Protein AF-A0A1D2QV96-F1 (afdb_monomer_lite)

Secondary structure (DSSP, 8-state):
-HHHHHHHHHHHTTSS-GGG---EEE-----B-TTSPBPTTGGG-S-SS-SS-SEEES----PPPHHHHHHHHHHHHTT-----HHHHT-TT---SS-TTT-TTTS-S--STTHHHHHHHHHHHHTTTT-----HHHHT-TT---HHHHHHHHHHHHHHHH---TTT-SSPPPTTT---HHHHHHHHTT-

Radius of gyration: 23.2 Å; chains: 1; bounding box: 62×41×56 Å

Structure (mmCIF, N/CA/C/O backbone):
data_AF-A0A1D2QV96-F1
#
_entry.id   AF-A0A1D2QV96-F1
#
loop_
_atom_site.group_PDB
_atom_site.id
_atom_site.type_symbol
_atom_site.label_atom_id
_atom_site.label_alt_id
_atom_site.label_comp_id
_atom_site.label_asym_id
_atom_site.label_entity_id
_atom_site.label_seq_id
_atom_site.pdbx_PDB_ins_code
_atom_site.Cartn_x
_atom_site.Cartn_y
_atom_site.Cartn_z
_atom_site.occupancy
_atom_site.B_iso_or_equiv
_atom_site.auth_seq_id
_atom_site.auth_comp_id
_atom_site.auth_asym_id
_atom_site.auth_atom_id
_atom_site.pdbx_PDB_model_num
ATOM 1 N N . MET A 1 1 ? -18.490 12.829 -17.996 1.00 63.03 1 MET A N 1
ATOM 2 C CA . MET A 1 1 ? -19.482 12.086 -18.786 1.00 63.03 1 MET A CA 1
ATOM 3 C C . MET A 1 1 ? -18.718 11.337 -19.871 1.00 63.03 1 MET A C 1
ATOM 5 O O . MET A 1 1 ? -17.691 11.855 -20.300 1.00 63.03 1 MET A O 1
ATOM 9 N N . ASN A 1 2 ? -19.100 10.120 -20.272 1.00 67.50 2 ASN A N 1
ATOM 10 C CA . ASN A 1 2 ? -18.305 9.383 -21.274 1.00 67.50 2 ASN A CA 1
ATOM 11 C C . ASN A 1 2 ? -18.411 10.016 -22.666 1.00 67.50 2 ASN A C 1
ATOM 13 O O . ASN A 1 2 ? -17.409 10.100 -23.368 1.00 67.50 2 ASN A O 1
ATOM 17 N N . ASP A 1 3 ? -19.572 10.569 -22.997 1.00 80.25 3 ASP A N 1
ATOM 18 C CA . ASP A 1 3 ? -19.828 11.162 -24.312 1.00 80.25 3 ASP A CA 1
ATOM 19 C C . ASP A 1 3 ? -18.962 12.407 -24.546 1.00 80.25 3 ASP A C 1
ATOM 21 O O . ASP A 1 3 ? -18.331 12.544 -25.588 1.00 80.25 3 ASP A O 1
ATOM 25 N N . SER A 1 4 ? -18.785 13.255 -23.524 1.00 85.44 4 SER A N 1
ATOM 26 C CA . SER A 1 4 ? -17.876 14.406 -23.618 1.00 85.44 4 SER A CA 1
ATOM 27 C C . SER A 1 4 ? -16.415 13.994 -23.821 1.00 85.44 4 SER A C 1
ATOM 29 O O . SER A 1 4 ? -15.646 14.719 -24.438 1.00 85.44 4 SER A O 1
ATOM 31 N N . ARG A 1 5 ? -16.009 12.832 -23.291 1.00 84.50 5 ARG A N 1
ATOM 32 C CA . ARG A 1 5 ? -14.652 12.297 -23.488 1.00 84.50 5 ARG A CA 1
ATOM 33 C C . ARG A 1 5 ? -14.483 11.737 -24.897 1.00 84.50 5 ARG A C 1
ATOM 35 O O . ARG A 1 5 ? -13.434 11.944 -25.487 1.00 84.50 5 ARG A O 1
ATOM 42 N N . ALA A 1 6 ? -15.516 11.094 -25.440 1.00 86.38 6 ALA A N 1
ATOM 43 C CA . ALA A 1 6 ? -15.519 10.642 -26.826 1.00 86.38 6 ALA A CA 1
ATOM 44 C C . ALA A 1 6 ? -15.384 11.824 -27.797 1.00 86.38 6 ALA A C 1
ATOM 46 O O . ALA A 1 6 ? -14.557 11.770 -28.698 1.00 86.38 6 ALA A O 1
ATOM 47 N N . ILE A 1 7 ? -16.108 12.924 -27.564 1.00 87.56 7 ILE A N 1
ATOM 48 C CA . ILE A 1 7 ? -15.991 14.137 -28.388 1.00 87.56 7 ILE A CA 1
ATOM 49 C C . ILE A 1 7 ? -14.569 14.718 -28.330 1.00 87.56 7 ILE A C 1
ATOM 51 O O . ILE A 1 7 ? -14.020 15.076 -29.366 1.00 87.56 7 ILE A O 1
ATOM 55 N N . ILE A 1 8 ? -13.939 14.757 -27.148 1.00 86.88 8 ILE A N 1
ATOM 56 C CA . ILE A 1 8 ? -12.536 15.187 -27.011 1.00 86.88 8 ILE A CA 1
ATOM 57 C C . ILE A 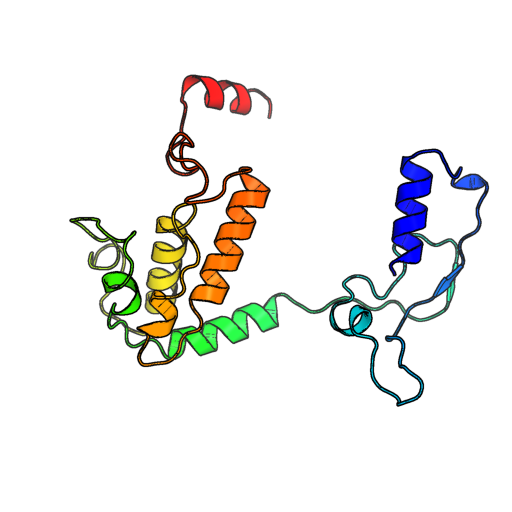1 8 ? -11.602 14.310 -27.856 1.00 86.88 8 ILE A C 1
ATOM 59 O O . ILE A 1 8 ? -10.734 14.840 -28.543 1.00 86.88 8 ILE A O 1
ATOM 63 N N . GLU A 1 9 ? -11.773 12.987 -27.831 1.00 87.62 9 GLU A N 1
ATOM 64 C CA . GLU A 1 9 ? -10.940 12.079 -28.630 1.00 87.62 9 GLU A CA 1
ATOM 65 C C . GLU A 1 9 ? -11.197 12.231 -30.137 1.00 87.62 9 GLU A C 1
ATOM 67 O O . GLU A 1 9 ? -10.249 12.236 -30.918 1.00 87.62 9 GLU A O 1
ATOM 72 N N . LEU A 1 10 ? -12.446 12.455 -30.554 1.00 89.75 10 LEU A N 1
ATOM 73 C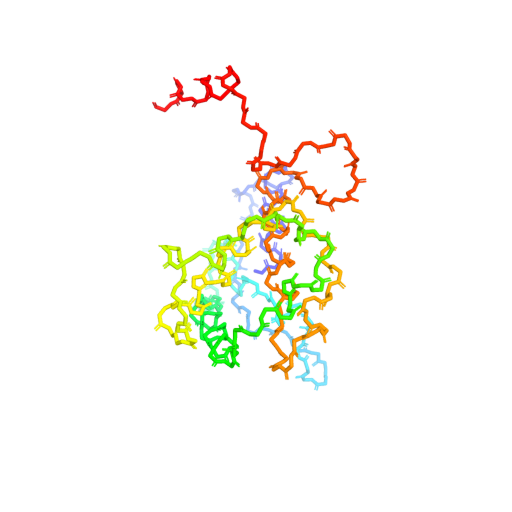 CA . LEU A 1 10 ? -12.784 12.737 -31.953 1.00 89.75 10 LEU A CA 1
ATOM 74 C C . LEU A 1 10 ? -12.162 14.048 -32.450 1.00 89.75 10 LEU A C 1
ATOM 76 O O . LEU A 1 10 ? -11.674 14.102 -33.578 1.00 89.75 10 LEU A O 1
ATOM 80 N N . ILE A 1 11 ? -12.133 15.084 -31.607 1.00 87.50 11 ILE A N 1
ATOM 81 C CA . ILE A 1 11 ? -11.459 16.349 -31.922 1.00 87.50 11 ILE A CA 1
ATOM 82 C C . ILE A 1 11 ? -9.947 16.135 -32.034 1.00 87.50 11 ILE A C 1
ATOM 84 O O . ILE A 1 11 ? -9.344 16.556 -33.017 1.00 87.50 11 ILE A O 1
ATOM 88 N N . LYS A 1 12 ? -9.329 15.429 -31.077 1.00 83.88 12 LYS A N 1
ATOM 89 C CA . LYS A 1 12 ? -7.888 15.114 -31.113 1.00 83.88 12 LYS A CA 1
ATOM 90 C C . LYS A 1 12 ? -7.479 14.343 -32.366 1.00 83.88 12 LYS A C 1
ATOM 92 O O . LYS A 1 12 ? -6.381 14.541 -32.872 1.00 83.88 12 LYS A O 1
ATOM 97 N N . GLN A 1 13 ? -8.346 13.459 -32.850 1.00 88.69 13 GLN A N 1
ATOM 98 C CA . GLN A 1 13 ? -8.106 12.653 -34.047 1.00 88.69 13 GLN A CA 1
ATOM 99 C C . GLN A 1 13 ? -8.521 13.366 -35.346 1.00 88.69 13 GLN A C 1
ATOM 101 O O . GLN A 1 13 ? -8.584 12.726 -36.397 1.00 88.69 13 GLN A O 1
ATOM 106 N N . ASN A 1 14 ? -8.825 14.671 -35.287 1.00 87.19 14 ASN A N 1
ATOM 107 C CA . ASN A 1 14 ? -9.302 15.491 -36.406 1.00 87.19 14 ASN A CA 1
ATOM 108 C C . ASN A 1 14 ? -10.548 14.928 -37.116 1.00 87.19 14 ASN A C 1
ATOM 110 O O . ASN A 1 14 ? -10.822 15.273 -38.261 1.00 87.19 14 ASN A O 1
ATOM 114 N N . GLN A 1 15 ? -11.315 14.067 -36.444 1.00 92.44 15 GLN A N 1
ATOM 115 C CA . GLN A 1 15 ? -12.573 13.530 -36.972 1.00 92.44 15 GLN A CA 1
ATOM 116 C C . GLN A 1 15 ? -13.718 14.531 -36.805 1.00 92.44 15 GLN A C 1
ATOM 118 O O . GLN A 1 15 ? -14.719 14.469 -37.513 1.00 92.44 15 GLN A O 1
ATOM 123 N N . VAL A 1 16 ? -13.568 15.464 -35.863 1.00 87.94 16 VAL A N 1
ATOM 124 C CA . VAL A 1 16 ? -14.516 16.541 -35.592 1.00 87.94 16 VAL A CA 1
ATOM 125 C C . VAL A 1 16 ? -13.745 17.847 -35.434 1.00 87.94 16 VAL A C 1
ATOM 127 O O . VAL A 1 16 ? -12.858 17.953 -34.593 1.00 87.94 16 VAL A O 1
ATOM 130 N N . ILE A 1 17 ? -14.103 18.865 -36.214 1.00 90.31 17 ILE A N 1
ATOM 131 C CA . ILE A 1 17 ? -13.560 20.217 -36.045 1.00 90.31 17 ILE A CA 1
ATOM 132 C C . ILE A 1 17 ? -14.334 20.885 -34.910 1.00 90.31 17 ILE A C 1
ATOM 134 O O . ILE A 1 17 ? -15.555 21.019 -34.993 1.00 90.31 17 ILE A O 1
ATOM 138 N N . ARG A 1 18 ? -13.632 21.295 -33.849 1.00 87.88 18 ARG A N 1
ATOM 139 C CA . ARG A 1 18 ? -14.250 21.831 -32.625 1.00 87.88 18 ARG A CA 1
ATOM 140 C C . ARG A 1 18 ? -15.193 23.010 -32.890 1.00 87.88 18 ARG A C 1
ATOM 142 O O . ARG A 1 18 ? -16.254 23.068 -32.273 1.00 87.88 18 ARG A O 1
ATOM 149 N N . ASP A 1 19 ? -14.823 23.899 -33.803 1.00 91.25 19 ASP A N 1
ATOM 150 C CA . ASP A 1 19 ? -15.587 25.115 -34.111 1.00 91.25 19 ASP A CA 1
ATOM 151 C C . ASP A 1 19 ? -16.880 24.828 -34.890 1.00 91.25 19 ASP A C 1
ATOM 153 O O . ASP A 1 19 ? -17.792 25.650 -34.913 1.00 91.25 19 ASP A O 1
ATOM 157 N N . ASN A 1 20 ? -17.000 23.629 -35.472 1.00 90.38 20 ASN A N 1
ATOM 158 C CA . ASN A 1 20 ? -18.175 23.199 -36.229 1.00 90.38 20 ASN A CA 1
ATOM 159 C C . ASN A 1 20 ? -19.194 22.428 -35.373 1.00 90.38 20 ASN A C 1
ATOM 161 O O . ASN A 1 20 ? -20.159 21.887 -35.914 1.00 90.38 20 ASN A O 1
ATOM 165 N N . VAL A 1 21 ? -18.985 22.332 -34.055 1.00 86.56 21 VAL A N 1
ATOM 166 C CA . VAL A 1 21 ? -19.872 21.591 -33.148 1.00 86.56 21 VAL A CA 1
ATOM 167 C C . VAL A 1 21 ? -20.215 22.434 -31.929 1.00 86.56 21 VAL A C 1
ATOM 169 O O . VAL A 1 21 ? -19.330 22.949 -31.253 1.00 86.56 21 VAL A O 1
ATOM 172 N N . PHE A 1 22 ? -21.512 22.517 -31.624 1.00 89.94 22 PHE A N 1
ATOM 173 C CA . PHE A 1 22 ? -22.038 23.168 -30.427 1.00 89.94 22 PHE A CA 1
ATOM 174 C C . PHE A 1 22 ? -22.498 22.114 -29.413 1.00 89.94 22 PHE A C 1
ATOM 176 O O . PHE A 1 22 ? -23.366 21.289 -29.706 1.00 89.94 22 PHE A O 1
ATOM 183 N N . ILE A 1 23 ? -21.897 22.114 -28.226 1.00 89.88 23 ILE A N 1
ATOM 184 C CA . ILE A 1 23 ? -22.012 21.048 -27.231 1.00 89.88 23 ILE A CA 1
ATOM 185 C C . ILE A 1 23 ? -22.825 21.543 -26.033 1.00 89.88 23 ILE A C 1
ATOM 187 O O . ILE A 1 23 ? -22.354 22.342 -25.221 1.00 89.88 23 ILE A O 1
ATOM 191 N N . LEU A 1 24 ? -24.028 20.996 -25.868 1.00 89.31 24 LEU A N 1
ATOM 192 C CA . LEU A 1 24 ? -24.826 21.174 -24.656 1.00 89.31 24 LEU A CA 1
ATOM 193 C C . LEU A 1 24 ? -24.412 20.137 -23.608 1.00 89.31 24 LEU A C 1
ATOM 195 O O . LEU A 1 24 ? -24.650 18.938 -23.758 1.00 89.31 24 LEU A O 1
ATOM 199 N N . GLY A 1 25 ? -23.765 20.604 -22.545 1.00 86.50 25 GLY A N 1
ATOM 200 C CA . GLY A 1 25 ? -23.381 19.778 -21.411 1.00 86.50 25 GLY A CA 1
ATOM 201 C C . GLY A 1 25 ? -24.528 19.642 -20.417 1.00 86.50 25 GLY A C 1
ATOM 202 O O . GLY A 1 25 ? -25.176 20.628 -20.088 1.00 86.50 25 GLY A O 1
ATOM 203 N N . ILE A 1 26 ? -24.744 18.439 -19.886 1.00 86.25 26 ILE A N 1
ATOM 204 C CA . ILE A 1 26 ? -25.697 18.190 -18.798 1.00 86.25 26 ILE A CA 1
ATOM 205 C C . ILE A 1 26 ? -24.945 17.530 -17.646 1.00 86.25 26 ILE A C 1
ATOM 207 O O . ILE A 1 26 ? -24.214 16.559 -17.866 1.00 86.25 26 ILE A O 1
ATOM 211 N N . SER A 1 27 ? -25.088 18.054 -16.428 1.00 82.69 27 SER A N 1
ATOM 212 C CA . SER A 1 27 ? -24.543 17.386 -15.245 1.00 82.69 27 SER A CA 1
ATOM 213 C C . SER A 1 27 ? -25.390 16.165 -14.880 1.00 82.69 27 SER A C 1
ATOM 215 O O . SER A 1 27 ? -26.618 16.203 -14.880 1.00 82.69 27 SER A O 1
ATOM 217 N N . CYS A 1 28 ? -24.723 15.037 -14.635 1.00 79.06 28 CYS A N 1
ATOM 218 C CA . CYS A 1 28 ? -25.377 13.747 -14.449 1.00 79.06 28 CYS A CA 1
ATOM 219 C C . CYS A 1 28 ? -25.262 13.280 -12.995 1.00 79.06 28 CYS A C 1
ATOM 221 O O . CYS A 1 28 ? -24.162 13.017 -12.507 1.00 79.06 28 CYS A O 1
ATOM 223 N N . ASP A 1 29 ? -26.414 13.076 -12.353 1.00 76.25 29 ASP A N 1
ATOM 224 C CA . ASP A 1 29 ? -26.533 12.575 -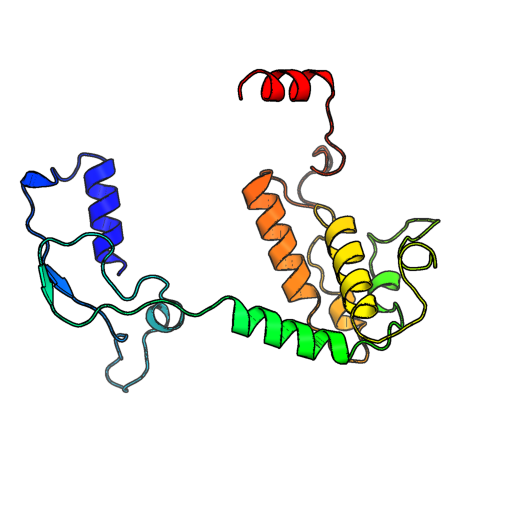10.972 1.00 76.25 29 ASP A CA 1
ATOM 225 C C . ASP A 1 29 ? -26.486 11.048 -10.865 1.00 76.25 29 ASP A C 1
ATOM 227 O O . ASP A 1 29 ? -26.748 10.460 -9.817 1.00 76.25 29 ASP A O 1
ATOM 231 N N . GLY A 1 30 ? -26.121 10.401 -11.966 1.00 77.88 30 GLY A N 1
ATOM 232 C CA . GLY A 1 30 ? -26.296 8.978 -12.158 1.00 77.88 30 GLY A CA 1
ATOM 233 C C . GLY A 1 30 ? -27.544 8.692 -12.977 1.00 77.88 30 GLY A C 1
ATOM 234 O O . GLY A 1 30 ? -28.506 9.455 -13.020 1.00 77.88 30 GLY A O 1
ATOM 235 N N . VAL A 1 31 ? -27.492 7.570 -13.679 1.00 81.31 31 VAL A N 1
ATOM 236 C CA . VAL A 1 31 ? -28.624 7.039 -14.425 1.00 81.31 31 VAL A CA 1
ATOM 237 C C . VAL A 1 31 ? -29.077 5.801 -13.672 1.00 81.31 31 VAL A C 1
ATOM 239 O O . VAL A 1 31 ? -28.241 4.985 -13.266 1.00 81.31 31 VAL A O 1
ATOM 242 N N . LYS A 1 32 ? -30.388 5.663 -13.498 1.00 84.06 32 LYS A N 1
ATOM 243 C CA . LYS A 1 32 ? -31.016 4.496 -12.884 1.00 84.06 32 LYS A CA 1
ATOM 244 C C . LYS A 1 32 ? -31.717 3.665 -13.945 1.00 84.06 32 LYS A C 1
ATOM 246 O O . LYS A 1 32 ? -32.193 4.202 -14.945 1.00 84.06 32 LYS A O 1
ATOM 251 N N . ASP A 1 33 ? -31.730 2.357 -13.750 1.00 82.38 33 ASP A N 1
ATOM 252 C CA . ASP A 1 33 ? -32.538 1.450 -14.552 1.00 82.38 33 ASP A CA 1
ATOM 253 C C . ASP A 1 33 ? -34.030 1.564 -14.185 1.00 82.38 33 ASP A C 1
ATOM 255 O O . ASP A 1 33 ? -34.427 2.319 -13.293 1.00 82.38 33 ASP A O 1
ATOM 259 N N . LEU A 1 34 ? -34.875 0.802 -14.882 1.00 83.81 34 LEU A N 1
ATOM 260 C CA . LEU A 1 34 ? -36.329 0.802 -14.676 1.00 83.81 34 LEU A CA 1
ATOM 261 C C . LEU A 1 34 ? -36.749 0.291 -13.287 1.00 83.81 34 LEU A C 1
ATOM 263 O O . LEU A 1 34 ? -37.895 0.476 -12.889 1.00 83.81 34 LEU A O 1
ATOM 267 N N . LEU A 1 35 ? -35.830 -0.337 -12.550 1.00 83.88 35 LEU A N 1
ATOM 268 C CA . LEU A 1 35 ? -36.028 -0.831 -11.190 1.00 83.88 35 LEU A CA 1
ATOM 269 C C . LEU A 1 35 ? -35.467 0.146 -10.141 1.00 83.88 35 LEU A C 1
ATOM 271 O O . LEU A 1 35 ? -35.450 -0.163 -8.950 1.00 83.88 35 LEU A O 1
ATOM 275 N N . GLY A 1 36 ? -35.011 1.331 -10.566 1.00 79.75 36 GLY A N 1
ATOM 276 C CA . GLY A 1 36 ? -34.491 2.381 -9.693 1.00 79.75 36 GLY A CA 1
ATOM 277 C C . GLY A 1 36 ? -33.057 2.150 -9.209 1.00 79.75 36 GLY A C 1
ATOM 278 O O . GLY A 1 36 ? -32.596 2.868 -8.316 1.00 79.75 36 GLY A O 1
ATOM 279 N N . LYS A 1 37 ? -32.338 1.176 -9.776 1.00 81.69 37 LYS A N 1
ATOM 280 C CA . LYS A 1 37 ? -30.958 0.852 -9.405 1.00 81.69 37 LYS A CA 1
ATOM 281 C C . LYS A 1 37 ? -29.977 1.605 -10.296 1.00 81.69 37 LYS A C 1
ATOM 283 O O . LYS A 1 37 ? -30.132 1.647 -11.512 1.00 81.69 37 LYS A O 1
ATOM 288 N N . ASP A 1 38 ? -28.938 2.182 -9.697 1.00 78.88 38 ASP A N 1
ATOM 289 C CA . ASP A 1 38 ? -27.899 2.872 -10.464 1.00 78.88 38 ASP A CA 1
ATOM 290 C C . ASP A 1 38 ? -27.175 1.900 -11.400 1.00 78.88 38 ASP A C 1
ATOM 292 O O . ASP A 1 38 ? -26.729 0.823 -10.976 1.00 78.88 38 ASP A O 1
ATOM 296 N N . TYR A 1 39 ? -26.986 2.318 -12.654 1.00 76.31 39 TYR A N 1
ATOM 297 C CA . TYR A 1 39 ? -26.128 1.596 -13.589 1.00 76.31 39 TYR A CA 1
ATOM 298 C C . TYR A 1 39 ? -24.709 1.475 -13.016 1.00 76.31 39 TYR A C 1
ATOM 300 O O . TYR A 1 39 ? -24.167 2.417 -12.433 1.00 76.31 39 TYR A O 1
ATOM 308 N N . ASP A 1 40 ? -24.051 0.337 -13.237 1.00 73.25 40 ASP A N 1
ATOM 309 C CA . ASP A 1 40 ? -22.740 0.056 -12.632 1.00 73.25 40 ASP A CA 1
ATOM 310 C C . ASP A 1 40 ? -21.656 1.083 -13.003 1.00 73.25 40 ASP A C 1
ATOM 312 O O . ASP A 1 40 ? -20.789 1.402 -12.186 1.00 73.25 40 ASP A O 1
ATOM 316 N N . LYS A 1 41 ? -21.750 1.680 -14.200 1.00 67.94 41 LYS A N 1
ATOM 317 C CA . LYS A 1 41 ? -20.871 2.774 -14.651 1.00 67.94 41 LYS A CA 1
ATOM 318 C C . LYS A 1 41 ? -21.007 4.050 -13.810 1.00 67.94 41 LYS A C 1
ATOM 320 O O . LYS A 1 41 ? -20.034 4.786 -13.661 1.00 67.94 41 LYS A O 1
ATOM 325 N N . CYS A 1 42 ? -22.186 4.309 -13.243 1.00 73.69 42 CYS A N 1
ATOM 326 C CA . CYS A 1 42 ? -22.459 5.504 -12.444 1.00 73.69 42 CYS A CA 1
ATOM 327 C C . CYS A 1 42 ? -21.833 5.407 -11.047 1.00 73.69 42 CYS A C 1
ATOM 329 O O . CYS A 1 42 ? -21.337 6.408 -10.539 1.00 73.69 42 CYS A O 1
ATOM 331 N N . LYS A 1 43 ? -21.727 4.197 -10.481 1.00 69.62 43 LYS A N 1
ATOM 332 C CA . LYS A 1 43 ? -21.127 3.952 -9.153 1.00 69.62 43 LYS A CA 1
ATOM 333 C C . LYS A 1 43 ? -19.657 4.371 -9.042 1.00 69.62 43 LYS A C 1
ATOM 335 O O . LYS A 1 43 ? -19.169 4.594 -7.941 1.00 69.62 43 LYS A O 1
ATOM 340 N N . ASN A 1 44 ? -18.951 4.458 -10.171 1.00 65.62 44 ASN A N 1
ATOM 341 C CA . ASN A 1 44 ? -17.521 4.771 -10.234 1.00 65.62 44 ASN A CA 1
ATOM 342 C C . ASN A 1 44 ? -17.209 5.921 -11.210 1.00 65.62 44 ASN A C 1
ATOM 344 O O . ASN A 1 44 ? -16.075 6.050 -11.680 1.00 65.62 44 ASN A O 1
ATOM 348 N N . CYS A 1 45 ? -18.209 6.730 -11.573 1.00 70.06 45 CYS A N 1
ATOM 349 C CA . CYS A 1 45 ? -18.025 7.803 -12.543 1.00 70.06 45 CYS A CA 1
ATOM 350 C C . CYS A 1 45 ? -17.116 8.898 -11.966 1.00 70.06 45 CYS A C 1
ATOM 352 O O . CYS A 1 45 ? -17.471 9.576 -11.007 1.00 70.06 45 CYS A O 1
ATOM 354 N N . LYS A 1 46 ? -15.941 9.091 -12.575 1.00 66.62 46 LYS A N 1
ATOM 355 C CA . LYS A 1 46 ? -14.972 10.122 -12.164 1.00 66.62 46 LYS A CA 1
ATOM 356 C C . LYS A 1 46 ? -15.343 11.536 -12.618 1.00 66.62 46 LYS A C 1
ATOM 358 O O . LYS A 1 46 ? -14.793 12.500 -12.106 1.00 66.62 46 LYS A O 1
ATOM 363 N N . TYR A 1 47 ? -16.241 11.654 -13.595 1.00 73.50 47 TYR A N 1
ATOM 364 C CA . TYR A 1 47 ? -16.563 12.918 -14.255 1.00 73.50 47 TYR A CA 1
ATOM 365 C C . TYR A 1 47 ? -18.088 13.051 -14.374 1.00 73.50 47 TYR A C 1
ATOM 367 O O . TYR A 1 47 ? -18.637 12.723 -15.425 1.00 73.50 47 TYR A O 1
ATOM 375 N N . PRO A 1 48 ? -18.807 13.455 -13.316 1.00 74.25 48 PRO A N 1
ATOM 376 C CA . PRO A 1 48 ? -20.261 13.651 -13.374 1.00 74.25 48 PRO A CA 1
ATOM 377 C C . PRO A 1 48 ? -20.654 14.874 -14.221 1.00 74.25 48 PRO A C 1
ATOM 379 O O . PRO A 1 48 ? -21.754 14.927 -14.762 1.00 74.25 48 PRO A O 1
ATOM 382 N N . VAL A 1 49 ? -19.720 15.811 -14.412 1.00 80.12 49 VAL A N 1
ATOM 383 C CA . VAL A 1 49 ? -19.848 16.957 -15.320 1.00 80.12 49 VAL A CA 1
ATOM 384 C C . VAL A 1 49 ? -19.109 16.660 -16.639 1.00 80.12 49 VAL A C 1
ATOM 386 O O . VAL A 1 49 ? -18.059 16.000 -16.624 1.00 80.12 49 VAL A O 1
ATOM 389 N N . PRO A 1 50 ? -19.646 17.069 -17.802 1.00 84.31 50 PRO A N 1
ATOM 390 C CA . PRO A 1 50 ? -18.936 17.012 -19.079 1.00 84.31 50 PRO A CA 1
ATOM 391 C C . PRO A 1 50 ? -17.626 17.807 -19.042 1.00 84.31 50 PRO A C 1
ATOM 393 O O . PRO A 1 50 ? -17.583 18.905 -18.501 1.00 84.31 50 PRO A O 1
ATOM 396 N N . LEU A 1 51 ? -16.553 17.257 -19.615 1.00 83.06 51 LEU A N 1
ATOM 397 C CA . LEU A 1 51 ? -15.231 17.913 -19.629 1.00 83.06 51 LEU A CA 1
ATOM 398 C C . LEU A 1 51 ? -15.107 19.003 -20.704 1.00 83.06 51 LEU A C 1
ATOM 400 O O . LEU A 1 51 ? -14.229 19.852 -20.615 1.00 83.06 51 LEU A O 1
ATOM 404 N N . ILE A 1 52 ? -15.975 18.958 -21.715 1.00 86.25 52 ILE A N 1
ATOM 405 C CA . ILE A 1 52 ? -16.089 19.951 -22.781 1.00 86.25 52 ILE A CA 1
ATOM 406 C C . ILE A 1 52 ? -17.577 20.249 -22.998 1.00 86.25 52 ILE A C 1
ATOM 408 O O . ILE A 1 52 ? -18.382 19.314 -23.043 1.00 86.25 52 I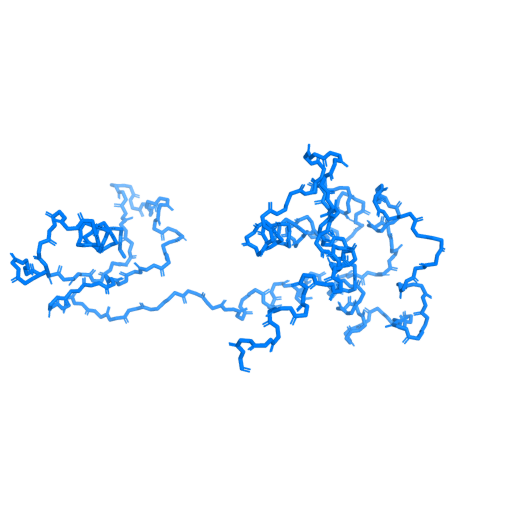LE A O 1
ATOM 412 N N . TYR A 1 53 ? -17.939 21.531 -23.056 1.00 89.31 53 TYR A N 1
ATOM 413 C CA . TYR A 1 53 ? -19.289 22.033 -23.332 1.00 89.31 53 TYR A CA 1
ATOM 414 C C . TYR A 1 53 ? -19.234 23.525 -23.689 1.00 89.31 53 TYR A C 1
ATOM 416 O O . TYR A 1 53 ? -18.320 24.228 -23.262 1.00 89.31 53 TYR A O 1
ATOM 424 N N . ASP A 1 54 ? -20.224 23.996 -24.443 1.00 89.81 54 ASP A N 1
ATOM 425 C CA . ASP A 1 54 ? -20.446 25.415 -24.748 1.00 89.81 54 ASP A CA 1
ATOM 426 C C . ASP A 1 54 ? -21.450 26.035 -23.769 1.00 89.81 54 ASP A C 1
ATOM 428 O O . ASP A 1 54 ? -21.266 27.151 -23.291 1.00 89.81 54 ASP A O 1
ATOM 432 N N . VAL A 1 55 ? -22.484 25.274 -23.397 1.00 89.81 55 VAL A N 1
ATOM 433 C CA . VAL A 1 55 ? -23.463 25.651 -22.369 1.00 89.81 55 VAL A CA 1
ATOM 434 C C . VAL A 1 55 ? -23.670 24.466 -21.437 1.00 89.81 55 VAL A C 1
ATOM 436 O O . VAL A 1 55 ? -23.878 23.346 -21.902 1.00 89.81 55 VAL A O 1
ATOM 439 N N . LEU A 1 56 ? -23.613 24.707 -20.126 1.00 85.12 56 LEU A N 1
ATOM 440 C CA . LEU A 1 56 ? -23.916 23.700 -19.112 1.00 85.12 56 LEU A CA 1
ATOM 441 C C . LEU A 1 56 ? -25.341 23.895 -18.601 1.00 85.12 56 LEU A C 1
ATOM 443 O O . LEU A 1 56 ? -25.696 24.965 -18.114 1.00 85.12 56 LEU A O 1
ATOM 447 N N . LEU A 1 57 ? -26.136 22.837 -18.680 1.00 79.56 57 LEU A N 1
ATOM 448 C CA . LEU A 1 57 ? -27.475 22.762 -18.124 1.00 79.56 57 LEU A CA 1
ATOM 449 C C . LEU A 1 57 ? -27.411 21.915 -16.845 1.00 79.56 57 LEU A C 1
ATOM 451 O O . LEU A 1 57 ? -27.155 20.711 -16.897 1.00 79.56 57 LEU A O 1
ATOM 455 N N . GLY A 1 58 ? -27.604 22.571 -15.698 1.00 73.69 58 GLY A N 1
ATOM 456 C CA . GLY A 1 58 ? -27.494 21.978 -14.361 1.00 73.69 58 GLY A CA 1
ATOM 457 C C . GLY A 1 58 ? -26.291 22.487 -13.558 1.00 73.69 58 GLY A C 1
ATOM 458 O O . GLY A 1 58 ? -25.493 23.295 -14.030 1.00 73.69 58 GLY A O 1
ATOM 459 N N . GLU A 1 59 ? -26.167 22.022 -12.314 1.00 68.62 59 GLU A N 1
ATOM 460 C CA . GLU A 1 59 ? -25.122 22.474 -11.386 1.00 68.62 59 GLU A CA 1
ATOM 461 C C . GLU A 1 59 ? -23.821 21.667 -11.535 1.00 68.62 59 GLU A C 1
ATOM 463 O O . GLU A 1 59 ? -23.833 20.477 -11.865 1.00 68.62 59 GLU A O 1
ATOM 468 N N . LYS A 1 60 ? -22.676 22.310 -11.277 1.00 60.16 60 LYS A N 1
ATOM 469 C CA . LYS A 1 60 ? -21.344 21.690 -11.335 1.00 60.16 60 LYS A CA 1
ATOM 470 C C . LYS A 1 60 ? -21.114 20.826 -10.082 1.00 60.16 60 LYS A C 1
ATOM 472 O O . LYS A 1 60 ? -21.238 21.328 -8.971 1.00 60.16 60 LYS A O 1
ATOM 477 N N . LYS A 1 61 ? -20.761 19.544 -10.250 1.00 58.12 61 LYS A N 1
ATOM 478 C CA . LYS A 1 61 ? -20.473 18.590 -9.153 1.00 58.12 61 LYS A CA 1
ATOM 479 C C . LYS A 1 61 ? -19.066 17.985 -9.275 1.00 58.12 61 LYS A C 1
ATOM 481 O O . LYS A 1 61 ? -18.614 17.702 -10.384 1.00 58.12 61 LYS A O 1
ATOM 486 N N . GLU A 1 62 ? -18.395 17.753 -8.145 1.00 50.31 62 GLU A N 1
ATOM 487 C CA . GLU A 1 62 ? -17.019 17.220 -8.056 1.00 50.31 62 GLU A CA 1
ATOM 488 C C . GLU A 1 62 ? -16.969 15.768 -7.518 1.00 50.31 62 GLU A C 1
ATOM 490 O O . GLU A 1 62 ? -17.909 15.295 -6.879 1.00 50.31 62 GLU A O 1
ATOM 495 N N . GLY A 1 63 ? -15.895 15.024 -7.837 1.00 52.16 63 GLY A N 1
ATOM 496 C CA . GLY A 1 63 ? -15.699 13.603 -7.483 1.00 52.16 63 GLY A CA 1
ATOM 497 C C . GLY A 1 63 ? -15.083 13.373 -6.089 1.00 52.16 63 GLY A C 1
ATOM 498 O O . GLY A 1 63 ? -14.423 14.252 -5.554 1.00 52.16 63 GLY A O 1
ATOM 499 N N . LYS A 1 64 ? -15.288 12.183 -5.494 1.00 45.59 64 LYS A N 1
ATOM 500 C CA . LYS A 1 64 ? -14.928 11.875 -4.086 1.00 45.59 64 LYS A CA 1
ATOM 501 C C . LYS A 1 64 ? -13.421 11.925 -3.743 1.00 45.59 64 LYS A C 1
ATOM 503 O O . LYS A 1 64 ? -12.581 11.491 -4.531 1.00 45.59 64 LYS A O 1
ATOM 508 N N . GLU A 1 65 ? -13.146 12.367 -2.506 1.00 51.09 65 GLU A N 1
ATOM 509 C CA . GLU A 1 65 ? -11.876 12.859 -1.933 1.00 51.09 65 GLU A CA 1
ATOM 510 C C . GLU A 1 65 ? -10.840 11.821 -1.443 1.00 51.09 65 GLU A C 1
ATOM 512 O O . GLU A 1 65 ? -11.141 10.71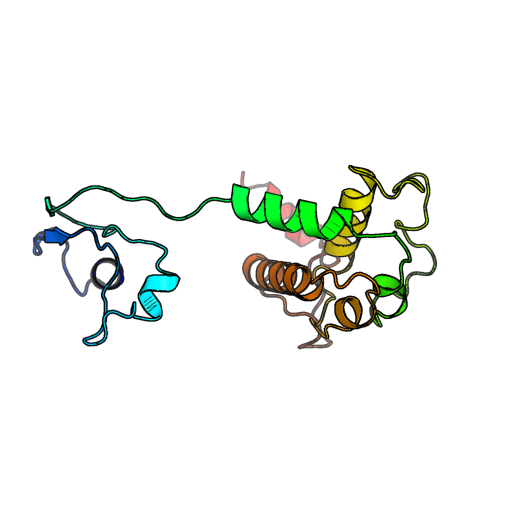3 -0.994 1.00 51.09 65 GLU A O 1
ATOM 517 N N . GLU A 1 66 ? -9.580 12.271 -1.403 1.00 55.97 66 GLU A N 1
ATOM 518 C CA . GLU A 1 66 ? -8.400 11.618 -0.817 1.00 55.97 66 GLU A CA 1
ATOM 519 C C . GLU A 1 66 ? -8.513 11.323 0.697 1.00 55.97 66 GLU A C 1
ATOM 521 O O . GLU A 1 66 ? -7.870 10.399 1.216 1.00 55.97 66 GLU A O 1
ATOM 526 N N . GLU A 1 67 ? -9.374 12.045 1.414 1.00 55.66 67 GLU A N 1
ATOM 527 C CA . GLU A 1 67 ? -9.484 11.962 2.869 1.00 55.66 67 GLU A CA 1
ATOM 528 C C . GLU A 1 67 ? -10.182 10.680 3.364 1.00 55.66 67 GLU A C 1
ATOM 530 O O . GLU A 1 67 ? -9.769 10.091 4.372 1.00 55.66 67 GLU A O 1
ATOM 535 N N . GLU A 1 68 ? -11.166 10.159 2.621 1.00 69.50 68 GLU A N 1
ATOM 536 C CA . GLU A 1 68 ? -11.810 8.870 2.931 1.00 69.50 68 GLU A CA 1
ATOM 537 C C . GLU A 1 68 ? -10.803 7.705 2.847 1.00 69.50 68 GLU A C 1
ATOM 539 O O . GLU A 1 68 ? -10.835 6.770 3.657 1.00 69.50 68 GLU A O 1
ATOM 544 N N . ARG A 1 69 ? -9.841 7.782 1.915 1.00 74.56 69 ARG A N 1
ATOM 545 C CA . ARG A 1 69 ? -8.776 6.779 1.748 1.00 74.56 69 ARG A CA 1
ATOM 546 C C . ARG A 1 69 ? -7.808 6.783 2.929 1.00 74.56 69 ARG A C 1
ATOM 548 O O . ARG A 1 69 ? -7.442 5.710 3.414 1.00 74.56 69 ARG A O 1
ATOM 555 N N . LYS A 1 70 ? -7.408 7.968 3.402 1.00 78.94 70 LYS A N 1
ATOM 556 C CA . LYS A 1 70 ? -6.529 8.116 4.573 1.00 78.94 70 LYS A CA 1
ATOM 557 C C . LYS A 1 70 ? -7.210 7.589 5.839 1.00 78.94 70 LYS A C 1
ATOM 559 O O . LYS A 1 70 ? -6.614 6.787 6.559 1.00 78.94 70 LYS A O 1
ATOM 564 N N . LYS A 1 71 ? -8.483 7.947 6.060 1.00 86.56 71 LYS A N 1
ATOM 565 C CA . LYS A 1 71 ? -9.297 7.453 7.190 1.00 86.56 71 LYS A CA 1
ATOM 566 C C . LYS A 1 71 ? -9.444 5.929 7.175 1.00 86.56 71 LYS A C 1
ATOM 568 O O . LYS A 1 71 ? -9.279 5.290 8.214 1.00 86.56 71 LYS A O 1
ATOM 573 N N . PHE A 1 72 ? -9.681 5.332 6.005 1.00 88.31 72 PHE A N 1
ATOM 574 C CA . PHE A 1 72 ? -9.736 3.876 5.862 1.00 88.31 72 PHE A CA 1
ATOM 575 C C . PHE A 1 72 ? -8.435 3.204 6.318 1.00 88.31 72 PHE A C 1
ATOM 577 O O . PHE A 1 72 ? -8.489 2.280 7.130 1.00 88.31 72 PHE A O 1
ATOM 584 N N . TRP A 1 73 ? -7.280 3.658 5.819 1.00 91.38 73 TRP A N 1
ATOM 585 C CA . TRP A 1 73 ? -5.992 3.037 6.141 1.00 91.38 73 TRP A CA 1
ATOM 586 C C . TRP A 1 73 ? -5.562 3.264 7.588 1.00 91.38 73 TRP A C 1
ATOM 588 O O . TRP A 1 73 ? -5.063 2.321 8.199 1.00 91.38 73 TRP A O 1
ATOM 598 N N . ASN A 1 74 ? -5.850 4.436 8.167 1.00 89.19 74 ASN A N 1
ATOM 599 C CA . ASN A 1 74 ? -5.642 4.689 9.598 1.00 89.19 74 ASN A CA 1
ATOM 600 C C . ASN A 1 74 ? -6.348 3.615 10.436 1.00 89.19 74 ASN A C 1
ATOM 602 O O . ASN A 1 74 ? -5.705 2.909 11.208 1.00 89.19 74 ASN A O 1
ATOM 606 N N . LYS A 1 75 ? -7.643 3.395 10.176 1.00 92.12 75 LYS A N 1
ATOM 607 C CA . LYS A 1 75 ? -8.451 2.396 10.887 1.00 92.12 75 LYS A CA 1
ATOM 608 C C . LYS A 1 75 ? -7.960 0.957 10.692 1.00 92.12 75 LYS A C 1
ATOM 610 O O . LYS A 1 75 ? -8.190 0.112 11.555 1.00 92.12 75 LYS A O 1
ATOM 615 N N . GLN A 1 76 ? -7.337 0.630 9.556 1.00 94.56 76 GLN A N 1
ATOM 616 C CA . GLN A 1 76 ? -6.768 -0.709 9.371 1.00 94.56 76 GLN A CA 1
ATOM 617 C C . GLN A 1 76 ? -5.447 -0.868 10.125 1.00 94.56 76 GLN A C 1
ATOM 619 O O . GLN A 1 76 ? -5.260 -1.877 10.798 1.00 94.56 76 GLN A O 1
ATOM 624 N N . PHE A 1 77 ? -4.545 0.111 10.044 1.00 94.19 77 PHE A N 1
ATOM 625 C CA . PHE A 1 77 ? -3.228 0.008 10.673 1.00 94.19 77 PHE A CA 1
ATOM 626 C C . PHE A 1 77 ? -3.263 0.159 12.192 1.00 94.19 77 PHE A C 1
ATOM 628 O O . PHE A 1 77 ? -2.439 -0.455 12.859 1.00 94.19 77 PHE A O 1
ATOM 635 N N . GLU A 1 78 ? -4.251 0.854 12.759 1.00 92.75 78 GLU A N 1
ATOM 636 C CA . GLU A 1 78 ? -4.484 0.888 14.213 1.00 92.75 78 GLU A CA 1
ATOM 637 C C . GLU A 1 78 ? -4.716 -0.499 14.830 1.00 92.75 78 GLU A C 1
ATOM 639 O O . GLU A 1 78 ? -4.424 -0.710 16.003 1.00 92.75 78 GLU A O 1
ATOM 644 N N . LYS A 1 79 ? -5.201 -1.468 14.046 1.00 94.38 79 LYS A N 1
ATOM 645 C CA . LYS A 1 79 ? -5.392 -2.852 14.506 1.00 94.38 79 LYS A CA 1
ATOM 646 C C . LYS A 1 79 ? -4.085 -3.640 14.565 1.00 94.38 79 LYS A C 1
ATOM 648 O O . LYS A 1 79 ? -4.058 -4.739 15.115 1.00 94.38 79 LYS A O 1
ATOM 653 N N . CYS A 1 80 ? -3.031 -3.156 13.912 1.00 95.06 80 CYS A N 1
ATOM 654 C CA . CYS A 1 80 ? -1.810 -3.918 13.725 1.00 95.06 80 CYS A CA 1
ATOM 655 C C . CYS A 1 80 ? -1.064 -4.066 15.054 1.00 95.06 80 CYS A C 1
ATOM 657 O O . CYS A 1 80 ? -0.608 -3.098 15.650 1.00 95.06 80 CYS A O 1
ATOM 659 N N . ILE A 1 81 ? -0.875 -5.314 15.474 1.00 93.81 81 ILE A N 1
ATOM 660 C CA . ILE A 1 81 ? -0.125 -5.674 16.686 1.00 93.81 81 ILE A CA 1
ATOM 661 C C . ILE A 1 81 ? 1.372 -5.886 16.420 1.00 93.81 81 ILE A C 1
ATOM 663 O O . ILE A 1 81 ? 2.075 -6.453 17.248 1.00 93.81 81 ILE A O 1
ATOM 667 N N . LYS A 1 82 ? 1.850 -5.501 15.227 1.00 92.12 82 LYS A N 1
ATOM 668 C CA . LYS A 1 82 ? 3.251 -5.627 14.794 1.00 92.12 82 LYS A CA 1
ATOM 669 C C . LYS A 1 82 ? 3.845 -7.038 15.008 1.00 92.12 82 LYS A C 1
ATOM 671 O O . LYS A 1 82 ? 5.014 -7.203 15.318 1.00 92.12 82 LYS A O 1
ATOM 676 N N . CYS A 1 83 ? 3.053 -8.092 14.785 1.00 94.06 83 CYS A N 1
ATOM 677 C CA . CYS A 1 83 ? 3.510 -9.483 14.932 1.00 94.06 83 CYS A CA 1
ATOM 678 C C . CYS A 1 83 ? 4.428 -9.970 13.796 1.00 94.06 83 CYS A C 1
ATOM 680 O O . CYS A 1 83 ? 4.909 -11.097 13.831 1.00 94.06 83 CYS A O 1
ATOM 682 N N . HIS A 1 84 ? 4.604 -9.162 12.745 1.00 93.31 84 HIS A N 1
ATOM 683 C CA . HIS A 1 84 ? 5.390 -9.473 11.547 1.00 93.31 84 HIS A CA 1
ATOM 684 C C . HIS A 1 84 ? 4.994 -10.754 10.781 1.00 93.31 84 HIS A C 1
ATOM 686 O O . HIS A 1 84 ? 5.657 -11.092 9.803 1.00 93.31 84 HIS A O 1
ATOM 692 N N . ALA A 1 85 ? 3.871 -11.409 11.106 1.00 96.31 85 ALA A N 1
ATOM 693 C CA . ALA A 1 85 ? 3.381 -12.598 10.392 1.00 96.31 85 ALA A CA 1
ATOM 694 C C . ALA A 1 85 ? 3.268 -12.360 8.881 1.00 96.31 85 ALA A C 1
ATOM 696 O O . ALA A 1 85 ? 3.715 -13.160 8.064 1.00 96.31 85 ALA A O 1
ATOM 697 N N . CYS A 1 86 ? 2.755 -11.188 8.506 1.00 96.12 86 CYS A N 1
ATOM 698 C CA . CYS A 1 86 ? 2.631 -10.789 7.119 1.00 96.12 86 CYS A CA 1
ATOM 699 C C . CYS A 1 86 ? 3.993 -10.664 6.412 1.00 96.12 86 CYS A C 1
ATOM 701 O O . CYS A 1 86 ? 4.027 -10.865 5.202 1.00 96.12 86 CYS A O 1
ATOM 703 N N . ARG A 1 87 ? 5.079 -10.290 7.109 1.00 94.69 87 ARG A N 1
ATOM 704 C CA . ARG A 1 87 ? 6.452 -10.234 6.567 1.00 94.69 87 ARG A CA 1
ATOM 705 C C . ARG A 1 87 ? 7.007 -11.645 6.433 1.00 94.69 87 ARG A C 1
ATOM 707 O O . ARG A 1 87 ? 7.448 -12.004 5.353 1.00 94.69 87 ARG A O 1
ATOM 714 N N . ASN A 1 88 ? 6.936 -12.421 7.508 1.00 94.62 88 ASN A N 1
ATOM 715 C CA .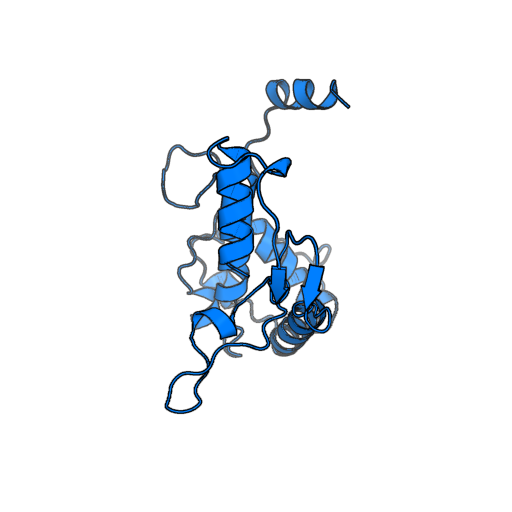 ASN A 1 88 ? 7.577 -13.731 7.599 1.00 94.62 88 ASN A CA 1
ATOM 716 C C . ASN A 1 88 ? 6.968 -14.753 6.628 1.00 94.62 88 ASN A C 1
ATOM 718 O O . ASN A 1 88 ? 7.666 -15.646 6.172 1.00 94.62 88 ASN A O 1
ATOM 722 N N . ILE A 1 89 ? 5.685 -14.611 6.276 1.00 96.12 89 ILE A N 1
ATOM 723 C CA . ILE A 1 89 ? 5.041 -15.472 5.271 1.00 96.12 89 ILE A CA 1
ATOM 724 C C . ILE A 1 89 ? 5.404 -15.099 3.824 1.00 96.12 89 ILE A C 1
ATOM 726 O O . ILE A 1 89 ? 5.078 -15.827 2.892 1.00 96.12 89 ILE A O 1
ATOM 730 N N . CYS A 1 90 ? 5.994 -13.923 3.593 1.00 95.19 90 CYS A N 1
ATOM 731 C CA . CYS A 1 90 ? 6.203 -13.413 2.246 1.00 95.19 90 CYS A CA 1
ATOM 732 C C . CYS A 1 90 ? 7.452 -14.053 1.621 1.00 95.19 90 CYS A C 1
ATOM 734 O O . CYS A 1 90 ? 8.549 -13.788 2.109 1.00 95.19 90 CYS A O 1
ATOM 736 N N . PRO A 1 91 ? 7.337 -14.783 0.493 1.00 91.50 91 PRO A N 1
ATOM 737 C CA . PRO A 1 91 ? 8.490 -15.444 -0.131 1.00 91.50 91 PRO A CA 1
ATOM 738 C C . PRO A 1 91 ? 9.529 -14.454 -0.679 1.00 91.50 91 PRO A C 1
ATOM 740 O O . PRO A 1 91 ? 10.670 -14.815 -0.930 1.00 91.50 91 PRO A O 1
ATOM 743 N N . LEU A 1 92 ? 9.143 -13.186 -0.850 1.00 92.31 92 LEU A N 1
ATOM 744 C CA . LEU A 1 92 ? 10.003 -12.115 -1.361 1.00 92.31 92 LEU A CA 1
ATOM 745 C C . LEU A 1 92 ? 10.627 -11.253 -0.253 1.00 92.31 92 LEU A C 1
ATOM 747 O O . LEU A 1 92 ? 11.269 -10.246 -0.543 1.00 92.31 92 LEU A O 1
ATOM 751 N N . CYS A 1 93 ? 10.414 -11.616 1.014 1.00 90.19 93 CYS A N 1
ATOM 752 C CA . CYS A 1 93 ? 11.050 -10.987 2.167 1.00 90.19 93 CYS A CA 1
ATOM 753 C C . CYS A 1 93 ? 12.103 -11.942 2.743 1.00 90.19 93 CYS A C 1
ATOM 755 O O . CYS A 1 93 ? 11.826 -12.659 3.696 1.00 90.19 93 CYS A O 1
ATOM 757 N N . TYR A 1 94 ? 13.296 -11.940 2.146 1.00 87.50 94 TYR A N 1
ATOM 758 C CA . TYR A 1 94 ? 14.401 -12.857 2.467 1.00 87.50 94 TYR A CA 1
ATOM 759 C C . TYR A 1 94 ? 15.684 -12.138 2.924 1.00 87.50 94 TYR A C 1
ATOM 761 O O . TYR A 1 94 ? 16.749 -12.742 2.958 1.00 87.50 94 TYR A O 1
ATOM 769 N N . CYS A 1 95 ? 15.612 -10.838 3.227 1.00 88.06 95 CYS A N 1
ATOM 770 C CA . CYS A 1 95 ? 16.766 -10.081 3.710 1.00 88.06 95 CYS A CA 1
ATOM 771 C C . CYS A 1 95 ? 17.282 -10.649 5.041 1.00 88.06 95 CYS A C 1
ATOM 773 O O . CYS A 1 95 ? 16.479 -10.914 5.937 1.00 88.06 95 CYS A O 1
ATOM 775 N N . GLU A 1 96 ? 18.604 -10.778 5.174 1.00 87.00 96 GLU A N 1
ATOM 776 C CA . GLU A 1 96 ? 19.251 -11.188 6.429 1.00 87.00 96 GLU A CA 1
ATOM 777 C C . GLU A 1 96 ? 19.036 -10.138 7.524 1.00 87.00 96 GLU A C 1
ATOM 779 O O . GLU A 1 96 ? 18.646 -10.461 8.644 1.00 87.00 96 GLU A O 1
ATOM 784 N N . GLU A 1 97 ? 19.191 -8.864 7.160 1.00 88.69 97 GLU A N 1
ATOM 785 C CA . GLU A 1 97 ? 18.925 -7.720 8.024 1.00 88.69 97 GLU A CA 1
ATOM 786 C C . GLU A 1 97 ? 17.688 -6.962 7.536 1.00 88.69 97 GLU A C 1
ATOM 788 O O . GLU A 1 97 ? 17.590 -6.550 6.376 1.00 88.69 97 GLU A O 1
ATOM 793 N N . CYS A 1 98 ? 16.706 -6.781 8.423 1.00 88.81 98 CYS A N 1
ATOM 794 C CA . CYS A 1 98 ? 15.447 -6.130 8.086 1.00 88.81 98 CYS A CA 1
ATOM 795 C C . CYS A 1 98 ? 15.334 -4.758 8.757 1.00 88.81 98 CYS A C 1
ATOM 797 O O . CYS A 1 98 ? 15.310 -4.663 9.981 1.00 88.81 98 CYS A O 1
ATOM 799 N N . ALA A 1 99 ? 15.099 -3.708 7.964 1.00 88.06 99 ALA A N 1
ATOM 800 C CA . ALA A 1 99 ? 14.811 -2.360 8.473 1.00 88.06 99 ALA A CA 1
ATOM 801 C C . ALA A 1 99 ? 13.594 -2.303 9.422 1.00 88.06 99 ALA A C 1
ATOM 803 O O . ALA A 1 99 ? 13.448 -1.362 10.192 1.00 88.06 99 ALA A O 1
ATOM 804 N N . LEU A 1 100 ? 12.707 -3.305 9.386 1.00 89.06 100 LEU A N 1
ATOM 805 C CA . LEU A 1 100 ? 11.572 -3.398 10.311 1.00 89.06 100 LEU A CA 1
ATOM 806 C C . LEU A 1 100 ? 11.958 -3.908 11.709 1.00 89.06 100 LEU A C 1
ATOM 808 O O . LEU A 1 100 ? 11.172 -3.715 12.639 1.00 89.06 100 LEU A O 1
ATOM 812 N N . ASP A 1 101 ? 13.116 -4.563 11.832 1.00 86.88 101 ASP A N 1
ATOM 813 C CA . ASP A 1 101 ? 13.687 -5.058 13.091 1.00 86.88 101 ASP A CA 1
ATOM 814 C C . ASP A 1 101 ? 14.750 -4.095 13.661 1.00 86.88 101 ASP A C 1
ATOM 816 O O . ASP A 1 101 ? 15.050 -4.144 14.857 1.00 86.88 101 ASP A O 1
ATOM 820 N N . ASP A 1 102 ? 15.284 -3.192 12.830 1.00 86.75 102 ASP A N 1
ATOM 821 C CA . ASP A 1 102 ? 16.229 -2.159 13.250 1.00 86.75 102 ASP A CA 1
ATOM 822 C C . ASP A 1 102 ? 15.522 -1.022 14.008 1.00 86.75 102 ASP A C 1
ATOM 824 O O . ASP A 1 102 ? 14.671 -0.300 13.480 1.00 86.75 102 ASP A O 1
ATOM 828 N N . LYS A 1 103 ? 15.935 -0.830 15.264 1.00 83.88 103 LYS A N 1
ATOM 829 C CA . LYS A 1 103 ? 15.403 0.190 16.176 1.00 83.88 103 LYS A CA 1
ATOM 830 C C . LYS A 1 103 ? 15.696 1.620 15.720 1.00 83.88 103 LYS A C 1
ATOM 832 O O . LYS A 1 103 ? 14.999 2.525 16.172 1.00 83.88 103 LYS A O 1
ATOM 837 N N . ASN A 1 104 ? 16.708 1.818 14.875 1.00 84.88 104 ASN A N 1
ATOM 838 C CA . ASN A 1 104 ? 17.047 3.124 14.312 1.00 84.88 104 ASN A CA 1
ATOM 839 C C . ASN A 1 104 ? 16.031 3.569 13.253 1.00 84.88 104 ASN A C 1
ATOM 841 O O . ASN A 1 104 ? 15.831 4.765 13.063 1.00 84.88 104 ASN A O 1
ATOM 845 N N . TRP A 1 105 ? 15.376 2.614 12.585 1.00 80.38 105 TRP A N 1
ATOM 846 C CA . TRP A 1 105 ? 14.387 2.883 11.541 1.00 80.38 105 TRP A CA 1
ATOM 847 C C . TRP A 1 105 ? 12.954 2.767 12.048 1.00 80.38 105 TRP A C 1
ATOM 849 O O . TRP A 1 105 ? 12.097 3.552 11.642 1.00 80.38 105 TRP A O 1
ATOM 859 N N . VAL A 1 106 ? 12.674 1.793 12.920 1.00 84.44 106 VAL A N 1
ATOM 860 C CA . VAL A 1 106 ? 11.341 1.594 13.494 1.00 84.44 106 VAL A CA 1
ATOM 861 C C . VAL A 1 106 ? 11.451 1.193 14.961 1.00 84.44 106 VAL A C 1
ATOM 863 O O . VAL A 1 106 ? 12.017 0.157 15.312 1.00 84.44 106 VAL A O 1
ATOM 866 N N . SER A 1 107 ? 10.820 1.964 15.843 1.00 84.19 107 SER A N 1
ATOM 867 C CA . SER A 1 107 ? 10.762 1.639 17.268 1.00 84.19 107 SER A CA 1
ATOM 868 C C . SER A 1 107 ? 9.925 0.378 17.535 1.00 84.19 107 SER A C 1
ATOM 870 O O . SER A 1 107 ? 9.195 -0.132 16.682 1.00 84.19 107 SER A O 1
ATOM 872 N N . LYS A 1 108 ? 9.939 -0.123 18.774 1.00 82.81 108 LYS A N 1
ATOM 873 C CA . LYS A 1 108 ? 9.072 -1.242 19.192 1.00 82.81 108 LYS A CA 1
ATOM 874 C C . LYS A 1 108 ? 7.601 -0.852 19.398 1.00 82.81 108 LYS A C 1
ATOM 876 O O . LYS A 1 108 ? 6.787 -1.723 19.696 1.00 82.81 108 LYS A O 1
ATOM 881 N N . SER A 1 109 ? 7.252 0.428 19.268 1.00 84.56 109 SER A N 1
ATOM 882 C CA . SER A 1 109 ? 5.878 0.889 19.457 1.00 84.56 109 SER A CA 1
ATOM 883 C C . SER A 1 109 ? 4.948 0.320 18.385 1.00 84.56 109 SER A C 1
ATOM 885 O O . SER A 1 109 ? 5.293 0.219 17.209 1.00 84.56 109 SER A O 1
ATOM 887 N N . HIS A 1 110 ? 3.734 -0.017 18.804 1.00 83.38 110 HIS A N 1
ATOM 888 C CA . HIS A 1 110 ? 2.633 -0.445 17.940 1.00 83.38 110 HIS A CA 1
ATOM 889 C C . HIS A 1 110 ? 1.587 0.673 17.770 1.00 83.38 110 HIS A C 1
ATOM 891 O O . HIS A 1 110 ? 0.425 0.412 17.469 1.00 83.38 110 HIS A O 1
ATOM 897 N N . LYS A 1 111 ? 1.972 1.929 18.030 1.00 85.94 111 LYS A N 1
ATOM 898 C CA . LYS A 1 111 ? 1.115 3.113 17.885 1.00 85.94 111 LYS A CA 1
ATOM 899 C C . LYS A 1 111 ? 1.555 3.958 16.693 1.00 85.94 111 LYS A C 1
ATOM 901 O O . LYS A 1 111 ? 2.634 3.773 16.139 1.00 85.94 111 LYS A O 1
ATOM 906 N N . PHE A 1 112 ? 0.710 4.902 16.298 1.00 82.75 112 PHE A N 1
ATOM 907 C CA . PHE A 1 112 ? 1.107 5.968 15.383 1.00 82.75 112 PHE A CA 1
ATOM 908 C C . PHE A 1 112 ? 2.290 6.771 15.968 1.00 82.75 112 PHE A C 1
ATOM 910 O O . PHE A 1 112 ? 2.294 6.990 17.183 1.00 82.75 112 PHE A O 1
ATOM 917 N N . PRO A 1 113 ? 3.265 7.227 15.155 1.00 86.38 113 PRO A N 1
ATOM 918 C CA . PRO A 1 113 ? 3.425 7.040 13.698 1.00 86.38 113 PRO A CA 1
ATOM 919 C C . PRO A 1 113 ? 4.128 5.729 13.299 1.00 86.38 113 PRO A C 1
ATOM 921 O O . PRO A 1 113 ? 4.196 5.376 12.125 1.00 86.38 113 PRO A O 1
ATOM 924 N N . GLU A 1 114 ? 4.617 4.975 14.271 1.00 87.31 114 GLU A N 1
ATOM 925 C CA . GLU A 1 114 ? 5.521 3.833 14.093 1.00 87.31 114 GLU A CA 1
ATOM 926 C C . GLU A 1 114 ? 4.889 2.692 13.296 1.00 87.31 114 GLU A C 1
ATOM 928 O O . GLU A 1 114 ? 5.515 2.086 12.421 1.00 87.31 114 GLU A O 1
ATOM 933 N N . ILE A 1 115 ? 3.600 2.442 13.533 1.00 90.88 115 ILE A N 1
ATOM 934 C CA . ILE A 1 115 ? 2.861 1.432 12.778 1.00 90.88 115 ILE A CA 1
ATOM 935 C C . ILE A 1 115 ? 2.760 1.800 11.294 1.00 90.88 115 ILE A C 1
ATOM 937 O O . ILE A 1 115 ? 2.941 0.945 10.426 1.00 90.88 115 ILE A O 1
ATOM 941 N N . TRP A 1 116 ? 2.578 3.088 10.999 1.00 91.12 116 TRP A N 1
ATOM 942 C CA . TRP A 1 116 ? 2.548 3.615 9.639 1.00 91.12 116 TRP A CA 1
ATOM 943 C C . TRP A 1 116 ? 3.906 3.503 8.961 1.00 91.12 116 TRP A C 1
ATOM 945 O O . TRP A 1 116 ? 3.975 3.012 7.835 1.00 91.12 116 TRP A O 1
ATOM 955 N N . MET A 1 117 ? 4.978 3.881 9.658 1.00 89.69 117 MET A N 1
ATOM 956 C CA . MET A 1 117 ? 6.343 3.748 9.146 1.00 89.69 117 MET A CA 1
ATOM 957 C C . MET A 1 117 ? 6.663 2.296 8.790 1.00 89.69 117 MET A C 1
ATOM 959 O O . MET A 1 117 ? 7.157 2.032 7.697 1.00 89.69 117 MET A O 1
ATOM 963 N N . SER A 1 118 ? 6.285 1.334 9.639 1.00 91.69 118 SER A N 1
ATOM 964 C CA . SER A 1 118 ? 6.523 -0.089 9.362 1.00 91.69 118 SER A CA 1
ATOM 965 C C . SER A 1 118 ? 5.820 -0.584 8.087 1.00 91.69 118 SER A C 1
ATOM 967 O O . SER A 1 118 ? 6.397 -1.332 7.293 1.00 91.69 118 SER A O 1
ATOM 969 N N . HIS A 1 119 ? 4.584 -0.136 7.845 1.00 93.62 119 HIS A N 1
ATOM 970 C CA . HIS A 1 119 ? 3.837 -0.491 6.640 1.00 93.62 119 HIS A CA 1
ATOM 971 C C . HIS A 1 119 ? 4.357 0.243 5.397 1.00 93.62 119 HIS A C 1
ATOM 973 O O . HIS A 1 119 ? 4.378 -0.358 4.321 1.00 93.62 119 HIS A O 1
ATOM 979 N N . LEU A 1 120 ? 4.819 1.489 5.543 1.00 91.62 120 LEU A N 1
ATOM 980 C CA . LEU A 1 120 ? 5.404 2.287 4.465 1.00 91.62 120 LEU A CA 1
ATOM 981 C C . LEU A 1 120 ? 6.760 1.736 4.008 1.00 91.62 120 LEU A C 1
ATOM 983 O O . LEU A 1 120 ? 6.944 1.500 2.817 1.00 91.62 120 LEU A O 1
ATOM 987 N N . ILE A 1 121 ? 7.673 1.460 4.944 1.00 92.56 121 ILE A N 1
ATOM 988 C CA . ILE A 1 121 ? 8.980 0.844 4.656 1.00 92.56 121 ILE A CA 1
ATOM 989 C C . ILE A 1 121 ? 8.773 -0.452 3.879 1.00 92.56 121 ILE A C 1
ATOM 991 O O . ILE A 1 121 ? 9.366 -0.671 2.825 1.00 92.56 121 ILE A O 1
ATOM 995 N N . ARG A 1 122 ? 7.843 -1.292 4.343 1.00 93.12 122 ARG A N 1
ATOM 996 C CA . ARG A 1 122 ? 7.534 -2.538 3.652 1.00 93.12 122 ARG A CA 1
ATOM 997 C C . ARG A 1 122 ? 6.926 -2.321 2.265 1.00 93.12 122 ARG A C 1
ATOM 999 O O . ARG A 1 122 ? 7.261 -3.055 1.337 1.00 93.12 122 ARG A O 1
ATOM 1006 N N . ALA A 1 123 ? 6.009 -1.368 2.125 1.00 93.12 123 ALA A N 1
ATOM 1007 C CA . ALA A 1 123 ? 5.428 -0.993 0.839 1.00 93.12 123 ALA A CA 1
ATOM 1008 C C . ALA A 1 123 ? 6.500 -0.596 -0.177 1.00 93.12 123 ALA A C 1
ATOM 1010 O O . ALA A 1 123 ? 6.463 -1.089 -1.300 1.00 93.12 123 ALA A O 1
ATOM 1011 N N . LEU A 1 124 ? 7.484 0.196 0.243 1.00 91.19 124 LEU A N 1
ATOM 1012 C CA . LEU A 1 124 ? 8.604 0.597 -0.602 1.00 91.19 124 LEU A CA 1
ATOM 1013 C C . LEU A 1 124 ? 9.536 -0.578 -0.921 1.00 91.19 124 LEU A C 1
ATOM 1015 O O . LEU A 1 124 ? 9.824 -0.821 -2.085 1.00 91.19 124 LEU A O 1
ATOM 1019 N N . HIS A 1 125 ? 9.932 -1.381 0.070 1.00 91.31 125 HIS A N 1
ATOM 1020 C CA . HIS A 1 125 ? 10.831 -2.527 -0.150 1.00 91.31 125 HIS A CA 1
ATOM 1021 C C . HIS A 1 125 ? 10.231 -3.605 -1.064 1.00 91.31 125 HIS A C 1
ATOM 1023 O O . HIS A 1 125 ? 10.955 -4.382 -1.683 1.00 91.31 125 HIS A O 1
ATOM 1029 N N . THR A 1 126 ? 8.902 -3.686 -1.124 1.00 90.94 126 THR A N 1
ATOM 1030 C CA . THR A 1 126 ? 8.187 -4.637 -1.984 1.00 90.94 126 THR A CA 1
ATOM 1031 C C . THR A 1 126 ? 7.700 -4.015 -3.293 1.00 90.94 126 THR A C 1
ATOM 1033 O O . THR A 1 126 ? 7.173 -4.744 -4.140 1.00 90.94 126 THR A O 1
ATOM 1036 N N . ALA A 1 127 ? 7.895 -2.707 -3.496 1.00 91.38 127 ALA A N 1
ATOM 1037 C CA . ALA A 1 127 ? 7.603 -2.045 -4.760 1.00 91.38 127 ALA A CA 1
ATOM 1038 C C . ALA A 1 127 ? 8.538 -2.602 -5.845 1.00 91.38 127 ALA A C 1
ATOM 1040 O O . ALA A 1 127 ? 9.755 -2.623 -5.688 1.00 91.38 127 ALA A O 1
ATOM 1041 N N . GLY A 1 128 ? 7.957 -3.151 -6.913 1.00 88.06 128 GLY A N 1
ATOM 1042 C CA . GLY A 1 128 ? 8.709 -3.859 -7.956 1.00 88.06 128 GLY A CA 1
ATOM 1043 C C . GLY A 1 128 ? 9.104 -5.298 -7.602 1.00 88.06 128 GLY A C 1
ATOM 1044 O O . GLY A 1 128 ? 9.819 -5.931 -8.360 1.00 88.06 128 GLY A O 1
ATOM 1045 N N . ARG A 1 129 ? 8.638 -5.849 -6.475 1.00 90.62 129 ARG A N 1
ATOM 1046 C CA . ARG A 1 129 ? 8.818 -7.277 -6.144 1.00 90.62 129 ARG A CA 1
ATOM 1047 C C . ARG A 1 129 ? 7.483 -7.977 -5.930 1.00 90.62 129 ARG A C 1
ATOM 1049 O O . ARG A 1 129 ? 7.308 -9.116 -6.333 1.00 90.62 129 ARG A O 1
ATOM 1056 N N . CYS A 1 130 ? 6.520 -7.312 -5.295 1.00 91.94 130 CYS A N 1
ATOM 1057 C CA . CYS A 1 130 ? 5.258 -7.935 -4.913 1.00 91.94 130 CYS A CA 1
ATOM 1058 C C . CYS A 1 130 ? 4.458 -8.458 -6.119 1.00 91.94 130 CYS A C 1
ATOM 1060 O O . CYS A 1 130 ? 3.873 -7.682 -6.867 1.00 91.94 130 CYS A O 1
ATOM 1062 N N . VAL A 1 131 ? 4.303 -9.780 -6.199 1.00 90.88 131 VAL A N 1
ATOM 1063 C CA . VAL A 1 131 ? 3.454 -10.473 -7.190 1.00 90.88 131 VAL A CA 1
ATOM 1064 C C . VAL A 1 131 ? 1.970 -10.542 -6.789 1.00 90.88 131 VAL A C 1
ATOM 1066 O O . VAL A 1 131 ? 1.182 -11.294 -7.350 1.00 90.88 131 VAL A O 1
ATOM 1069 N N . SER A 1 132 ? 1.553 -9.789 -5.764 1.00 89.19 132 SER A N 1
ATOM 1070 C CA . SER A 1 132 ? 0.155 -9.722 -5.304 1.00 89.19 132 SER A CA 1
ATOM 1071 C C . SER A 1 132 ? -0.500 -11.073 -4.935 1.00 89.19 132 SER A C 1
ATOM 1073 O O . SER A 1 132 ? -1.726 -11.202 -5.035 1.00 89.19 132 SER A O 1
ATOM 1075 N N . CYS A 1 133 ? 0.280 -12.045 -4.437 1.00 91.38 133 CYS A N 1
ATOM 1076 C CA . CYS A 1 133 ? -0.197 -13.386 -4.052 1.00 91.38 133 CYS A CA 1
ATOM 1077 C C . CYS A 1 133 ? -1.210 -13.388 -2.890 1.00 91.38 133 CYS A C 1
ATOM 1079 O O . CYS A 1 133 ? -2.084 -14.242 -2.834 1.00 91.38 133 CYS A O 1
ATOM 1081 N N . GLY A 1 134 ? -1.144 -12.402 -1.987 1.00 92.06 134 GLY A N 1
ATOM 1082 C CA . GLY A 1 134 ? -2.106 -12.243 -0.887 1.00 92.06 134 GLY A CA 1
ATOM 1083 C C . GLY A 1 134 ? -1.755 -12.959 0.421 1.00 92.06 134 GLY A C 1
ATOM 1084 O O . GLY A 1 134 ? -2.466 -12.773 1.405 1.00 92.06 134 GLY A O 1
ATOM 1085 N N . GLU A 1 135 ? -0.630 -13.671 0.490 1.00 95.56 135 GLU A N 1
ATOM 1086 C CA . GLU A 1 135 ? -0.199 -14.383 1.707 1.00 95.56 135 GLU A CA 1
ATOM 1087 C C . GLU A 1 135 ? -0.080 -13.472 2.937 1.00 95.56 135 GLU A C 1
ATOM 1089 O O . GLU A 1 135 ? -0.432 -13.850 4.051 1.00 95.56 135 GLU A O 1
ATOM 1094 N N . CYS A 1 136 ? 0.343 -12.224 2.730 1.00 96.44 136 CYS A N 1
ATOM 1095 C CA . CYS A 1 136 ? 0.436 -11.220 3.789 1.00 96.44 136 CYS A CA 1
ATOM 1096 C C . CYS A 1 136 ? -0.911 -10.886 4.455 1.00 96.44 136 CYS A C 1
ATOM 1098 O O . CYS A 1 136 ? -0.935 -10.590 5.648 1.00 96.44 136 CYS A O 1
ATOM 1100 N N . GLU A 1 137 ? -2.005 -10.919 3.694 1.00 96.62 137 GLU A N 1
ATOM 1101 C CA . GLU A 1 137 ? -3.366 -10.691 4.183 1.00 96.62 137 GLU A CA 1
ATOM 1102 C C . GLU A 1 137 ? -3.902 -11.957 4.853 1.00 96.62 137 GLU A C 1
ATOM 1104 O O . GLU A 1 137 ? -4.401 -11.881 5.972 1.00 96.62 137 GLU A O 1
ATOM 1109 N N . ARG A 1 138 ? -3.681 -13.127 4.233 1.00 96.94 138 ARG A N 1
ATOM 1110 C CA . ARG A 1 138 ? -4.064 -14.438 4.783 1.00 96.94 138 ARG A CA 1
ATOM 1111 C C . ARG A 1 138 ? -3.433 -14.712 6.150 1.00 96.94 138 ARG A C 1
ATOM 1113 O O . ARG A 1 138 ? -4.092 -15.241 7.036 1.00 96.94 138 ARG A O 1
ATOM 1120 N N . ALA A 1 139 ? -2.161 -14.366 6.327 1.00 97.56 139 ALA A N 1
ATOM 1121 C CA . ALA A 1 139 ? -1.443 -14.594 7.579 1.00 97.56 139 ALA A CA 1
ATOM 1122 C C . ALA A 1 139 ? -1.739 -13.544 8.665 1.00 97.56 139 ALA A C 1
ATOM 1124 O O . ALA A 1 139 ? -1.213 -13.650 9.772 1.00 97.56 139 ALA A O 1
ATOM 1125 N N . CYS A 1 140 ? -2.504 -12.490 8.365 1.00 97.69 140 CYS A N 1
ATOM 1126 C CA . CYS A 1 140 ? -2.728 -11.399 9.305 1.00 97.69 140 CYS A CA 1
ATOM 1127 C C . CYS A 1 140 ? -3.783 -11.788 10.358 1.00 97.69 140 CYS A C 1
ATOM 1129 O O . CYS A 1 140 ? -4.959 -11.884 10.013 1.00 97.69 140 CYS A O 1
ATOM 1131 N N . PRO A 1 141 ? -3.433 -11.904 11.656 1.00 97.19 141 PRO A N 1
ATOM 1132 C CA . PRO A 1 141 ? -4.394 -12.311 12.690 1.00 97.19 141 PRO A CA 1
ATOM 1133 C C . PRO A 1 141 ? -5.487 -11.262 12.956 1.00 97.19 141 PRO A C 1
ATOM 1135 O O . PRO A 1 141 ? -6.503 -11.561 13.572 1.00 97.19 141 PRO A O 1
ATOM 1138 N N . VAL A 1 142 ? -5.281 -10.025 12.493 1.00 97.38 142 VAL A N 1
ATOM 1139 C CA . VAL A 1 142 ? -6.204 -8.890 12.656 1.00 97.38 142 VAL A CA 1
ATOM 1140 C C . VAL A 1 142 ? -6.837 -8.445 11.329 1.00 97.38 142 VAL A C 1
ATOM 1142 O O . VAL A 1 142 ? -7.431 -7.367 11.256 1.00 97.38 142 VAL A O 1
ATOM 1145 N N . ASN A 1 143 ? -6.729 -9.275 10.283 1.00 96.00 143 ASN A N 1
ATOM 1146 C CA . ASN A 1 143 ? -7.413 -9.109 8.995 1.00 96.00 143 ASN A CA 1
ATOM 1147 C C . ASN A 1 143 ? -7.179 -7.742 8.317 1.00 96.00 143 ASN A C 1
ATOM 1149 O O . ASN A 1 143 ? -8.108 -7.119 7.799 1.00 96.00 143 ASN A O 1
ATOM 1153 N N . ILE A 1 144 ? -5.936 -7.245 8.328 1.00 97.12 144 ILE A N 1
ATOM 1154 C CA . ILE A 1 144 ? -5.573 -6.031 7.582 1.00 97.12 144 ILE A CA 1
ATOM 1155 C C . ILE A 1 144 ? -5.510 -6.377 6.089 1.00 97.12 144 ILE A C 1
ATOM 1157 O O . ILE A 1 144 ? -4.758 -7.283 5.721 1.00 97.12 144 ILE A O 1
ATOM 1161 N N . PRO A 1 145 ? -6.210 -5.631 5.211 1.00 95.38 145 PRO A N 1
ATOM 1162 C CA . PRO A 1 145 ? -6.307 -5.939 3.785 1.00 95.38 145 PRO A CA 1
ATOM 1163 C C . PRO A 1 145 ? -5.053 -5.499 3.009 1.00 95.38 145 PRO A C 1
ATOM 1165 O O . PRO A 1 145 ? -5.107 -4.644 2.120 1.00 95.38 145 PRO A O 1
ATOM 1168 N N . LEU A 1 146 ? -3.887 -6.032 3.382 1.00 95.31 146 LEU A N 1
ATOM 1169 C CA . LEU A 1 146 ? -2.582 -5.621 2.858 1.00 95.31 146 LEU A CA 1
ATOM 1170 C C . LEU A 1 146 ? -2.457 -5.827 1.344 1.00 95.31 146 LEU A C 1
ATOM 1172 O O . LEU A 1 146 ? -1.809 -5.019 0.673 1.00 95.31 146 LEU A O 1
ATOM 1176 N N . ARG A 1 147 ? -3.127 -6.836 0.769 1.00 93.06 147 ARG A N 1
ATOM 1177 C CA . ARG A 1 147 ? -3.097 -7.070 -0.683 1.00 93.06 147 ARG A CA 1
ATOM 1178 C C . ARG A 1 147 ? -3.666 -5.877 -1.449 1.00 93.06 147 ARG A C 1
ATOM 1180 O O . ARG A 1 147 ? -3.182 -5.560 -2.533 1.00 93.06 147 ARG A O 1
ATOM 1187 N N . LYS A 1 148 ? -4.658 -5.174 -0.883 1.00 92.00 148 LYS A N 1
ATOM 1188 C CA . LYS A 1 148 ? -5.243 -3.967 -1.492 1.00 92.00 148 LYS A CA 1
ATOM 1189 C C . LYS A 1 148 ? -4.206 -2.855 -1.652 1.00 92.00 148 LYS A C 1
ATOM 1191 O O . LYS A 1 148 ? -4.214 -2.184 -2.683 1.00 92.00 148 LYS A O 1
ATOM 1196 N N . LEU A 1 149 ? -3.328 -2.681 -0.663 1.00 92.56 149 LEU A N 1
ATOM 1197 C CA . LEU A 1 149 ? -2.243 -1.702 -0.711 1.00 92.56 149 LEU A CA 1
ATOM 1198 C C . LEU A 1 149 ? -1.191 -2.106 -1.745 1.00 92.56 149 LEU A C 1
ATOM 1200 O O . LEU A 1 149 ? -0.904 -1.332 -2.654 1.00 92.56 149 LEU A O 1
ATOM 1204 N N . TYR A 1 150 ? -0.664 -3.328 -1.651 1.00 92.62 150 TYR A N 1
ATOM 1205 C CA . TYR A 1 150 ? 0.425 -3.765 -2.529 1.00 92.62 150 TYR A CA 1
ATOM 1206 C C . TYR A 1 150 ? 0.002 -3.880 -3.993 1.00 92.62 150 TYR A C 1
ATOM 1208 O O . TYR A 1 150 ? 0.783 -3.548 -4.876 1.00 92.62 150 TYR A O 1
ATOM 1216 N N . ARG A 1 151 ? -1.263 -4.219 -4.274 1.00 90.50 151 ARG A N 1
ATOM 1217 C CA . ARG A 1 151 ? -1.799 -4.164 -5.640 1.00 90.50 151 ARG A CA 1
ATOM 1218 C C . ARG A 1 151 ? -1.864 -2.736 -6.186 1.00 90.50 151 ARG A C 1
ATOM 1220 O O . ARG A 1 151 ? -1.674 -2.550 -7.381 1.00 90.50 151 ARG A O 1
ATOM 1227 N N . LYS A 1 152 ? -2.159 -1.728 -5.353 1.00 91.81 152 LYS A N 1
ATOM 1228 C CA . LYS A 1 152 ? -2.102 -0.320 -5.787 1.00 91.81 152 LYS A CA 1
ATOM 1229 C C . LYS A 1 152 ? -0.662 0.074 -6.107 1.00 91.81 152 LYS A C 1
ATOM 1231 O O . LYS A 1 152 ? -0.439 0.628 -7.168 1.00 91.81 152 LYS A O 1
ATOM 1236 N N . ILE A 1 153 ? 0.290 -0.296 -5.253 1.00 91.81 153 ILE A N 1
ATOM 1237 C CA . ILE A 1 153 ? 1.717 -0.036 -5.487 1.00 91.81 153 ILE A CA 1
ATOM 1238 C C . ILE A 1 153 ? 2.200 -0.721 -6.768 1.00 91.81 153 ILE A C 1
ATOM 1240 O O . ILE A 1 153 ? 2.870 -0.089 -7.568 1.00 91.81 153 ILE A O 1
ATOM 1244 N N . GLY A 1 154 ? 1.824 -1.980 -7.010 1.00 89.69 154 GLY A N 1
ATOM 1245 C CA . GLY A 1 154 ? 2.167 -2.677 -8.254 1.00 89.69 154 GLY A CA 1
ATOM 1246 C C . GLY A 1 154 ? 1.623 -1.972 -9.500 1.00 89.69 154 GLY A C 1
ATOM 1247 O O . GLY A 1 154 ? 2.342 -1.837 -10.482 1.00 89.69 154 GLY A O 1
ATOM 1248 N N . LYS A 1 155 ? 0.390 -1.445 -9.438 1.00 91.12 155 LYS A N 1
ATOM 1249 C CA . LYS A 1 155 ? -0.162 -0.605 -10.516 1.00 91.12 155 LYS A CA 1
ATOM 1250 C C . LYS A 1 155 ? 0.652 0.666 -10.727 1.00 91.12 155 LYS A C 1
ATOM 1252 O O . LYS A 1 155 ? 0.903 1.016 -11.868 1.00 91.12 155 LYS A O 1
ATOM 1257 N N . ASP A 1 156 ? 1.074 1.310 -9.644 1.00 92.00 156 ASP A N 1
ATOM 1258 C CA . ASP A 1 156 ? 1.868 2.539 -9.714 1.00 92.00 156 ASP A CA 1
ATOM 1259 C C . ASP A 1 156 ? 3.246 2.265 -10.312 1.00 92.00 156 ASP A C 1
ATOM 1261 O O . ASP A 1 156 ? 3.723 3.033 -11.135 1.00 92.00 156 ASP A O 1
ATOM 1265 N N . VAL A 1 157 ? 3.861 1.132 -9.967 1.00 90.88 157 VAL A N 1
ATOM 1266 C CA . VAL A 1 157 ? 5.131 0.704 -10.563 1.00 90.88 157 VAL A CA 1
ATOM 1267 C C . VAL A 1 157 ? 4.977 0.435 -12.062 1.00 90.88 157 VAL A C 1
ATOM 1269 O O . VAL A 1 157 ? 5.816 0.880 -12.840 1.00 90.88 157 VAL A O 1
ATOM 1272 N N . LYS A 1 158 ? 3.893 -0.228 -12.482 1.00 88.69 158 LYS A N 1
ATOM 1273 C CA . LYS A 1 158 ? 3.610 -0.459 -13.904 1.00 88.69 158 LYS A CA 1
ATOM 1274 C C . LYS A 1 158 ? 3.339 0.847 -14.653 1.00 88.69 158 LYS A C 1
ATOM 1276 O O . LYS A 1 158 ? 3.841 1.026 -15.750 1.00 88.69 158 LYS A O 1
ATOM 1281 N N . GLU A 1 159 ? 2.583 1.769 -14.065 1.00 92.00 159 GLU A N 1
ATOM 1282 C CA . GLU A 1 159 ? 2.266 3.065 -14.681 1.00 92.00 159 GLU A CA 1
ATOM 1283 C C . GLU A 1 159 ? 3.500 3.969 -14.811 1.00 92.00 159 GLU A C 1
ATOM 1285 O O . GLU A 1 159 ? 3.668 4.630 -15.832 1.00 92.00 159 GLU A O 1
ATOM 1290 N N . LEU A 1 160 ? 4.371 3.988 -13.798 1.00 89.31 160 LEU A N 1
ATOM 1291 C CA . LEU A 1 160 ? 5.525 4.891 -13.751 1.00 89.31 160 LEU A CA 1
ATOM 1292 C C . LEU A 1 160 ? 6.771 4.338 -14.451 1.00 89.31 160 LEU A C 1
ATOM 1294 O O . LEU A 1 160 ? 7.582 5.120 -14.940 1.00 89.31 160 LEU A O 1
ATOM 1298 N N . PHE A 1 161 ? 6.947 3.016 -14.475 1.00 88.69 161 PHE A N 1
ATOM 1299 C CA . PHE A 1 161 ? 8.191 2.380 -14.923 1.00 88.69 161 PHE A CA 1
ATOM 1300 C C . PHE A 1 161 ? 7.982 1.277 -15.966 1.00 88.69 161 PHE A C 1
ATOM 1302 O O . PHE A 1 161 ? 8.936 0.587 -16.304 1.00 88.69 161 PHE A O 1
ATOM 1309 N N . ASP A 1 162 ? 6.745 1.065 -16.428 1.00 88.38 162 ASP A N 1
ATOM 1310 C CA . ASP A 1 162 ? 6.353 -0.030 -17.329 1.00 88.38 162 ASP A CA 1
ATOM 1311 C C . ASP A 1 162 ? 6.749 -1.441 -16.836 1.00 88.38 162 ASP A C 1
ATOM 1313 O O . ASP A 1 162 ? 6.756 -2.417 -17.583 1.00 88.38 162 ASP A O 1
ATOM 1317 N N . TYR A 1 163 ? 7.005 -1.586 -15.534 1.00 88.38 163 TYR A N 1
ATOM 1318 C CA . TYR A 1 163 ? 7.529 -2.812 -14.937 1.00 88.38 163 TYR A CA 1
ATOM 1319 C C . TYR A 1 163 ? 6.444 -3.628 -14.226 1.00 88.38 163 TYR A C 1
ATOM 1321 O O . TYR A 1 163 ? 5.651 -3.085 -13.449 1.00 88.38 163 TYR A O 1
ATOM 1329 N N . GLU A 1 164 ? 6.446 -4.948 -14.427 1.00 88.06 164 GLU A N 1
ATOM 1330 C CA . GLU A 1 164 ? 5.559 -5.880 -13.728 1.00 88.06 164 GLU A CA 1
ATOM 1331 C C . GLU A 1 164 ? 6.356 -6.990 -13.033 1.00 88.06 164 GLU A C 1
ATOM 1333 O O . GLU A 1 164 ? 7.086 -7.759 -13.653 1.00 88.06 164 GLU A O 1
ATOM 1338 N N . ALA A 1 165 ? 6.218 -7.071 -11.708 1.00 88.19 165 ALA A N 1
ATOM 1339 C CA . ALA A 1 165 ? 6.988 -8.013 -10.908 1.00 88.19 165 ALA A CA 1
ATOM 1340 C C . ALA A 1 165 ? 6.589 -9.466 -11.208 1.00 88.19 165 ALA A C 1
ATOM 1342 O O . ALA A 1 165 ? 5.414 -9.822 -11.112 1.00 88.19 165 ALA A O 1
ATOM 1343 N N . GLY A 1 166 ? 7.584 -10.315 -11.477 1.00 85.62 166 GLY A N 1
ATOM 1344 C CA . GLY A 1 166 ? 7.396 -11.756 -11.669 1.00 85.62 166 GLY A CA 1
ATOM 1345 C C . GLY A 1 166 ? 6.879 -12.174 -13.049 1.00 85.62 166 GLY A C 1
ATOM 1346 O O . GLY A 1 166 ? 6.456 -13.320 -13.179 1.00 85.62 166 GLY A O 1
ATOM 1347 N N . VAL A 1 167 ? 6.897 -11.282 -14.049 1.00 86.00 167 VAL A N 1
ATOM 1348 C CA . VAL A 1 167 ? 6.476 -11.591 -15.430 1.00 86.00 167 VAL A CA 1
ATOM 1349 C C . VAL A 1 167 ? 7.645 -12.072 -16.292 1.00 86.00 167 VAL A C 1
ATOM 1351 O O . VAL A 1 167 ? 7.555 -13.165 -16.843 1.00 86.00 167 VAL A O 1
ATOM 1354 N N . ASN A 1 168 ? 8.748 -11.318 -16.359 1.00 81.50 168 ASN A N 1
ATOM 1355 C CA . ASN A 1 168 ? 9.968 -11.731 -17.063 1.00 81.50 168 ASN A CA 1
ATOM 1356 C C . ASN A 1 168 ? 11.150 -11.792 -16.089 1.00 81.50 168 ASN A C 1
ATOM 1358 O O . ASN A 1 168 ? 11.260 -10.964 -15.182 1.00 81.50 168 ASN A O 1
ATOM 1362 N N . ALA A 1 169 ? 12.028 -12.780 -16.262 1.00 82.94 169 ALA A N 1
ATOM 1363 C CA . ALA A 1 169 ? 13.165 -13.002 -15.365 1.00 82.94 169 ALA A CA 1
ATOM 1364 C C . ALA A 1 169 ? 14.353 -12.081 -15.685 1.00 82.94 169 ALA A C 1
ATOM 1366 O O . ALA A 1 169 ? 15.193 -11.823 -14.825 1.00 82.94 169 ALA A O 1
ATOM 1367 N N . GLU A 1 170 ? 14.407 -11.596 -16.921 1.00 86.06 170 GLU A N 1
ATOM 1368 C CA . GLU A 1 170 ? 15.446 -10.726 -17.460 1.00 86.06 170 GLU A CA 1
ATOM 1369 C C . GLU A 1 170 ? 15.218 -9.250 -17.101 1.00 86.06 170 GLU A C 1
ATOM 1371 O O . GLU A 1 170 ? 16.146 -8.444 -17.190 1.00 86.06 170 GLU A O 1
ATOM 1376 N N . ASP A 1 171 ? 14.003 -8.888 -16.676 1.00 85.06 171 ASP A N 1
ATOM 1377 C CA . ASP A 1 171 ? 13.658 -7.511 -16.337 1.00 85.06 171 ASP A CA 1
ATOM 1378 C C . ASP A 1 171 ? 14.347 -7.072 -15.038 1.00 85.06 171 ASP A C 1
ATOM 1380 O O . ASP A 1 171 ? 14.241 -7.709 -13.985 1.00 85.06 171 ASP A O 1
ATOM 1384 N N . VAL A 1 172 ? 14.996 -5.908 -15.082 1.00 85.44 172 VAL A N 1
ATOM 1385 C CA . VAL A 1 172 ? 15.620 -5.296 -13.904 1.00 85.44 172 VAL A CA 1
ATOM 1386 C C . VAL A 1 172 ? 14.574 -4.477 -13.134 1.00 85.44 172 VAL A C 1
ATOM 1388 O O . VAL A 1 172 ? 13.963 -3.577 -13.715 1.00 85.44 172 VAL A O 1
ATOM 1391 N N . PRO A 1 173 ? 14.354 -4.724 -11.825 1.00 86.00 173 PRO A N 1
ATOM 1392 C CA . PRO A 1 173 ? 13.386 -3.955 -11.053 1.00 86.00 173 PRO A CA 1
ATOM 1393 C C . PRO A 1 173 ? 13.742 -2.455 -10.984 1.00 86.00 173 PRO A C 1
ATOM 1395 O O . PRO A 1 173 ? 14.905 -2.117 -10.751 1.00 86.00 173 PRO A O 1
ATOM 1398 N N . PRO A 1 174 ? 12.761 -1.533 -11.060 1.00 84.75 174 PRO A N 1
ATOM 1399 C CA . PRO A 1 174 ? 13.025 -0.095 -11.176 1.00 84.75 174 PRO A CA 1
ATOM 1400 C C . PRO A 1 174 ? 13.842 0.511 -10.032 1.00 84.75 174 PRO A C 1
ATOM 1402 O O . PRO A 1 174 ? 14.626 1.426 -10.245 1.00 84.75 174 PRO A O 1
ATOM 1405 N N . LEU A 1 175 ? 13.702 -0.014 -8.810 1.00 79.25 175 LEU A N 1
ATOM 1406 C CA . LEU A 1 175 ? 14.422 0.494 -7.634 1.00 79.25 175 LEU A CA 1
ATOM 1407 C C . LEU A 1 175 ? 15.894 0.058 -7.564 1.00 79.25 175 LEU A C 1
ATOM 1409 O O . LEU A 1 175 ? 16.605 0.480 -6.657 1.00 79.25 175 LEU A O 1
ATOM 1413 N N . VAL A 1 176 ? 16.345 -0.793 -8.489 1.00 79.81 176 VAL A N 1
ATOM 1414 C CA . VAL A 1 176 ? 17.751 -1.211 -8.613 1.00 79.81 176 VAL A CA 1
ATOM 1415 C C . VAL A 1 176 ? 18.325 -0.932 -10.004 1.00 79.81 176 VAL A C 1
ATOM 1417 O O . VAL A 1 176 ? 19.499 -1.191 -10.236 1.00 79.81 176 VAL A O 1
ATOM 1420 N N . ALA A 1 177 ? 17.524 -0.375 -10.915 1.00 77.69 177 ALA A N 1
ATOM 1421 C CA . ALA A 1 177 ? 17.898 -0.084 -12.298 1.00 77.69 177 ALA A CA 1
ATOM 1422 C C . ALA A 1 177 ? 18.706 1.223 -12.460 1.00 77.69 177 ALA A C 1
ATOM 1424 O O . ALA A 1 177 ? 18.661 1.839 -13.520 1.00 77.69 177 ALA A O 1
ATOM 1425 N N . PHE A 1 178 ? 19.418 1.668 -11.418 1.00 70.81 178 PHE A N 1
ATOM 1426 C CA . PHE A 1 178 ? 20.188 2.912 -11.455 1.00 70.81 178 PHE A CA 1
ATOM 1427 C C . PHE A 1 178 ? 21.381 2.787 -12.410 1.00 70.81 178 PHE A C 1
ATOM 1429 O O . PHE A 1 178 ? 22.260 1.947 -12.201 1.00 70.81 178 PHE A O 1
ATOM 1436 N N . ASP A 1 179 ? 21.418 3.636 -13.437 1.00 73.69 179 ASP A N 1
ATOM 1437 C CA . ASP A 1 179 ? 22.465 3.661 -14.460 1.00 73.69 179 ASP A CA 1
ATOM 1438 C C . ASP A 1 179 ? 23.062 5.072 -14.504 1.00 73.69 179 ASP A C 1
ATOM 1440 O O . ASP A 1 179 ? 22.471 6.015 -15.033 1.00 73.69 179 ASP A O 1
ATOM 1444 N N . LEU A 1 180 ? 24.255 5.215 -13.916 1.00 67.25 180 LEU A N 1
ATOM 1445 C CA . LEU A 1 180 ? 24.946 6.498 -13.773 1.00 67.25 180 LEU A CA 1
ATOM 1446 C C . LEU A 1 180 ? 25.155 7.223 -15.101 1.00 67.25 180 LEU A C 1
ATOM 1448 O O . LEU A 1 180 ? 25.226 8.450 -15.096 1.00 67.25 180 LEU A O 1
ATOM 1452 N N . ASP A 1 181 ? 25.303 6.509 -16.211 1.00 72.06 181 ASP A N 1
ATOM 1453 C CA . ASP A 1 181 ? 25.622 7.136 -17.488 1.00 72.06 181 ASP A CA 1
ATOM 1454 C C . ASP A 1 181 ? 24.352 7.525 -18.249 1.00 72.06 181 ASP A C 1
ATOM 1456 O O . ASP A 1 181 ? 24.301 8.622 -18.806 1.00 72.06 181 ASP A O 1
ATOM 1460 N N . LYS A 1 182 ? 23.282 6.724 -18.161 1.00 63.31 182 LYS A N 1
ATOM 1461 C CA . LYS A 1 182 ? 21.969 7.081 -18.736 1.00 63.31 182 LYS A CA 1
ATOM 1462 C C . LYS A 1 182 ? 21.217 8.146 -17.938 1.00 63.31 182 LYS A C 1
ATOM 1464 O O . LYS A 1 182 ? 20.514 8.970 -18.524 1.00 63.31 182 LYS A O 1
ATOM 1469 N N . ASP A 1 183 ? 21.358 8.163 -16.615 1.00 65.38 183 ASP A N 1
ATOM 1470 C CA . ASP A 1 183 ? 20.605 9.085 -15.757 1.00 65.38 183 ASP A CA 1
ATOM 1471 C C . ASP A 1 183 ? 21.256 10.479 -15.657 1.00 65.38 183 ASP A C 1
ATOM 1473 O O . ASP A 1 183 ? 20.561 11.468 -15.410 1.00 65.38 183 ASP A O 1
ATOM 1477 N N . LYS A 1 184 ? 22.562 10.611 -15.949 1.00 61.69 184 LYS A N 1
ATOM 1478 C CA . LYS A 1 184 ? 23.246 11.918 -16.082 1.00 61.69 184 LYS A CA 1
ATOM 1479 C C . LYS A 1 184 ? 22.697 12.765 -17.233 1.00 61.69 184 LYS A C 1
ATOM 1481 O O . LYS A 1 184 ? 22.689 13.992 -17.127 1.00 61.69 184 LYS A O 1
ATOM 1486 N N . GLU A 1 185 ? 22.251 12.147 -18.327 1.00 54.00 185 GLU A N 1
ATOM 1487 C CA . GLU A 1 185 ? 21.729 12.878 -19.491 1.00 54.00 185 GLU A CA 1
ATOM 1488 C C . GLU A 1 185 ? 20.370 13.537 -19.212 1.00 54.00 185 GLU A C 1
ATOM 1490 O O . GLU A 1 185 ? 20.098 14.623 -19.722 1.00 54.00 185 GLU A O 1
ATOM 1495 N N . LYS A 1 186 ? 19.556 12.957 -18.320 1.00 49.00 186 LYS A N 1
ATOM 1496 C CA . LYS A 1 186 ? 18.243 13.505 -17.933 1.00 49.00 186 LYS A CA 1
ATOM 1497 C C . LYS A 1 186 ? 18.322 14.711 -16.991 1.00 49.00 186 LYS A C 1
ATOM 1499 O O . LYS A 1 186 ? 17.365 15.472 -16.905 1.00 49.00 186 LYS A O 1
ATOM 1504 N N . ILE A 1 187 ? 19.452 14.921 -16.312 1.00 50.84 187 ILE A N 1
ATOM 1505 C CA . ILE A 1 187 ? 19.655 16.057 -15.392 1.00 50.84 187 ILE A CA 1
ATOM 1506 C C . ILE A 1 187 ? 20.076 17.331 -16.149 1.00 50.84 187 ILE A C 1
ATOM 1508 O O . ILE A 1 187 ? 19.885 18.432 -15.650 1.00 50.84 187 ILE A O 1
ATOM 1512 N N . LYS A 1 188 ? 20.593 17.215 -17.380 1.00 44.53 188 LYS A N 1
ATOM 1513 C CA . LYS A 1 188 ? 21.029 18.369 -18.193 1.00 44.53 188 LYS A CA 1
ATOM 1514 C C . LYS A 1 188 ? 19.908 19.059 -18.988 1.00 44.53 188 LYS A C 1
ATOM 1516 O O . LYS A 1 188 ? 20.206 19.971 -19.753 1.00 44.53 188 LYS A O 1
ATOM 1521 N N . GLN A 1 189 ? 18.655 18.621 -18.851 1.00 42.97 189 GLN A N 1
ATOM 1522 C CA . GLN A 1 189 ? 17.507 19.154 -19.603 1.00 42.97 189 GLN A CA 1
ATOM 1523 C C . GLN A 1 189 ? 16.457 19.883 -18.739 1.00 42.97 189 GLN A C 1
ATOM 1525 O O . GLN A 1 189 ? 15.371 20.158 -19.242 1.00 42.97 189 GLN A O 1
ATOM 1530 N N . ASN A 1 190 ? 16.775 20.234 -17.486 1.00 36.88 190 ASN A N 1
ATOM 1531 C CA . ASN A 1 190 ? 15.971 21.145 -16.656 1.00 36.88 190 ASN A CA 1
ATOM 1532 C C . ASN A 1 190 ? 16.790 22.360 -16.225 1.00 36.88 190 ASN A C 1
ATOM 1534 O O . ASN A 1 190 ? 17.944 22.150 -15.787 1.00 36.88 190 ASN A O 1
#

Foldseek 3Di:
DVVLVVVVVCCVVVVDPPVVDAFEKEQAPADADPVRHGDPCNVPPQPSTRPDHPHYDDDDDHDDDPVVVVVVLLVLLLLDPLPCQLLVQDPQNDDPDDLLPDCVQANNDSDPPRSVSSLVSVLVSCQQADPLPCSSQVRGPSRRRSSVSNVVSQVVQCVPPVGHHPPDPPDDRPVRPDDPVVVVVVVVPD

Sequence (190 aa):
MNDSRAIIELIKQNQVIRDNVFILGISCDGVKDLLGKDYDKCKNCKYPVPLIYDVLLGEKKEGKEEEERKKFWNKQFEKCIKCHACRNICPLCYCEECALDDKNWVSKSHKFPEIWMSHLIRALHTAGRCVSCGECERACPVNIPLRKLYRKIGKDVKELFDYEAGVNAEDVPPLVAFDLDKDKEKIKQN

pLDDT: mean 83.57, std 12.2, range [36.88, 97.69]